Protein AF-F5XIN9-F1 (afdb_monomer_lite)

Organism: Microlunatus phosphovorus (strain ATCC 700054 / DSM 10555 / JCM 9379 / NBRC 101784 / NCIMB 13414 / VKM Ac-1990 / NM-1) (NCBI:txid1032480)

pLDDT: mean 81.38, std 15.96, range [32.03, 95.88]

Foldseek 3Di:
DDDDDDDDPPDDPPPDPDDDDPPVDLQFDKDKFFFPPFDVVVLVVDDFFFKWWWDFDDVVTFTWIAGQAQLHTGGGTPPVGVSNVVSVVVVWTKMWGFHDSVRTMTIIHTDDDDAPDPFDKFFFAPAPPPDDADQFDKFWWDADPVLFIFTAHPVRDTRGGTSHRRPNVSVCVVVVQWTMWGAHDRVRRMTTIGD

Structure (mmCIF, N/CA/C/O backbone):
data_AF-F5XIN9-F1
#
_entry.id   AF-F5XIN9-F1
#
loop_
_atom_site.group_PDB
_atom_site.id
_atom_site.type_symbol
_atom_site.label_atom_id
_atom_site.label_alt_id
_atom_site.label_comp_id
_atom_site.label_asym_id
_atom_site.label_entity_id
_atom_site.label_seq_id
_atom_site.pdbx_PDB_ins_code
_atom_site.Cartn_x
_atom_site.Cartn_y
_atom_site.Cartn_z
_atom_site.occupancy
_atom_site.B_iso_or_equiv
_atom_site.auth_seq_id
_atom_site.auth_comp_id
_atom_site.auth_asym_id
_atom_site.auth_atom_id
_atom_site.pdbx_PDB_model_num
ATOM 1 N N . MET A 1 1 ? -8.119 -7.961 77.768 1.00 37.97 1 MET A N 1
ATOM 2 C CA . MET A 1 1 ? -6.720 -8.135 77.322 1.00 37.97 1 MET A CA 1
ATOM 3 C C . MET A 1 1 ? -6.619 -9.472 76.597 1.00 37.97 1 MET A C 1
ATOM 5 O O . MET A 1 1 ? -7.053 -10.438 77.201 1.00 37.97 1 MET A O 1
ATOM 9 N N . GLY A 1 2 ? -6.086 -9.477 75.361 1.00 41.84 2 GLY A N 1
ATOM 10 C CA . GLY A 1 2 ? -5.571 -10.628 74.573 1.00 41.84 2 GLY A CA 1
ATOM 11 C C . GLY A 1 2 ? -6.581 -11.710 74.143 1.00 41.84 2 GLY A C 1
ATOM 12 O O . GLY A 1 2 ? -7.349 -12.174 74.964 1.00 41.84 2 GLY A O 1
ATOM 13 N N . GLY A 1 3 ? -6.657 -12.203 72.904 1.00 36.34 3 GLY A N 1
ATOM 14 C CA . GLY A 1 3 ? -5.812 -12.053 71.718 1.00 36.34 3 GLY A CA 1
ATOM 15 C C . GLY A 1 3 ? -5.686 -13.399 70.978 1.00 36.34 3 GLY A C 1
ATOM 16 O O . GLY A 1 3 ? -5.371 -14.400 71.608 1.00 36.34 3 GLY A O 1
ATOM 17 N N . SER A 1 4 ? -5.877 -13.360 69.652 1.00 44.28 4 SER A N 1
ATOM 18 C CA . SER A 1 4 ? -5.443 -14.330 68.622 1.00 44.28 4 SER A CA 1
ATOM 19 C C . SER A 1 4 ? -6.260 -15.615 68.392 1.00 44.28 4 SER A C 1
ATOM 21 O O . SER A 1 4 ? -5.981 -16.666 68.958 1.00 44.28 4 SER A O 1
ATOM 23 N N . GLY A 1 5 ? -7.183 -15.548 67.424 1.00 39.59 5 GLY A N 1
ATOM 24 C CA . GLY A 1 5 ? -7.639 -16.686 66.615 1.00 39.59 5 GLY A CA 1
ATOM 25 C C . GLY A 1 5 ? -7.307 -16.405 65.147 1.00 39.59 5 GLY A C 1
ATOM 26 O O . GLY A 1 5 ? -7.775 -15.409 64.597 1.00 39.59 5 GLY A O 1
ATOM 27 N N . GLY A 1 6 ? -6.415 -17.213 64.569 1.00 38.72 6 GLY A N 1
ATOM 28 C CA . GLY A 1 6 ? -5.883 -17.068 63.213 1.00 38.72 6 GLY A CA 1
ATOM 29 C C . GLY A 1 6 ? -6.913 -17.378 62.127 1.00 38.72 6 GLY A C 1
ATOM 30 O O . GLY A 1 6 ? -7.830 -18.165 62.337 1.00 38.72 6 GLY A O 1
ATOM 31 N N . GLY A 1 7 ? -6.762 -16.706 60.987 1.00 36.62 7 GLY A N 1
ATOM 32 C CA . GLY A 1 7 ? -7.709 -16.736 59.880 1.00 36.62 7 GLY A CA 1
ATOM 33 C C . GLY A 1 7 ? -7.556 -17.923 58.932 1.00 36.62 7 GLY A C 1
ATOM 34 O O . GLY A 1 7 ? -6.454 -18.392 58.660 1.00 36.62 7 GLY A O 1
ATOM 35 N N . GLU A 1 8 ? -8.687 -18.303 58.348 1.00 43.00 8 GLU A N 1
ATOM 36 C CA . GLU A 1 8 ? -8.789 -19.068 57.111 1.00 43.00 8 GLU A CA 1
ATOM 37 C C . GLU A 1 8 ? -9.571 -18.207 56.106 1.00 43.00 8 GLU A C 1
ATOM 39 O O . GLU A 1 8 ? -10.768 -17.983 56.296 1.00 43.00 8 GLU A O 1
ATOM 44 N N . PRO A 1 9 ? -8.948 -17.667 55.045 1.00 45.28 9 PRO A N 1
ATOM 45 C CA . PRO A 1 9 ? -9.705 -17.142 53.923 1.00 45.28 9 PRO A CA 1
ATOM 46 C C . PRO A 1 9 ? -10.170 -18.328 53.073 1.00 45.28 9 PRO A C 1
ATOM 48 O O . PRO A 1 9 ? -9.431 -18.838 52.231 1.00 45.28 9 PRO A O 1
ATOM 51 N N . THR A 1 10 ? -11.404 -18.785 53.285 1.00 44.84 10 THR A N 1
ATOM 52 C CA . THR A 1 10 ? -12.070 -19.699 52.353 1.00 44.84 10 THR A CA 1
ATOM 53 C C . THR A 1 10 ? -12.349 -18.963 51.045 1.00 44.84 10 THR A C 1
ATOM 55 O O . THR A 1 10 ? -13.266 -18.150 50.952 1.00 44.84 10 THR A O 1
ATOM 58 N N . SER A 1 11 ? -11.495 -19.258 50.068 1.00 40.44 11 SER A N 1
ATOM 59 C CA . SER A 1 11 ? -11.735 -19.291 48.626 1.00 40.44 11 SER A CA 1
ATOM 60 C C . SER A 1 11 ? -12.617 -18.183 48.055 1.00 40.44 11 SER A C 1
ATOM 62 O O . SER A 1 11 ? -13.826 -18.314 47.872 1.00 40.44 11 SER A O 1
ATOM 64 N N . SER A 1 12 ? -11.929 -17.120 47.653 1.00 42.66 12 SER A N 1
ATOM 65 C CA . SER A 1 12 ? -12.278 -16.287 46.511 1.00 42.66 12 SER A CA 1
ATOM 66 C C . SER A 1 12 ? -12.834 -17.122 45.349 1.00 42.66 12 SER A C 1
ATOM 68 O O . SER A 1 12 ? -12.136 -17.941 44.751 1.00 42.66 12 SER A O 1
ATOM 70 N N . GLY A 1 13 ? -14.087 -16.852 44.980 1.00 38.69 13 GLY A N 1
ATOM 71 C CA . GLY A 1 13 ? -14.625 -17.142 43.653 1.00 38.69 13 GLY A CA 1
ATOM 72 C C . GLY A 1 13 ? -13.911 -16.273 42.619 1.00 38.69 13 GLY A C 1
ATOM 73 O O . GLY A 1 13 ? -14.434 -15.256 42.175 1.00 38.69 13 GLY A O 1
ATOM 74 N N . GLY A 1 14 ? -12.669 -16.641 42.307 1.00 36.56 14 GLY A N 1
ATOM 75 C CA . GLY A 1 14 ? -11.889 -16.101 41.207 1.00 36.56 14 GLY A CA 1
ATOM 76 C C . GLY A 1 14 ? -12.382 -16.718 39.908 1.00 36.56 14 GLY A C 1
ATOM 77 O O . GLY A 1 14 ? -11.986 -17.822 39.541 1.00 36.56 14 GLY A O 1
ATOM 78 N N . SER A 1 15 ? -13.264 -16.007 39.220 1.00 42.69 15 SER A N 1
ATOM 79 C CA . SER A 1 15 ? -13.638 -16.328 37.850 1.00 42.69 15 SER A CA 1
ATOM 80 C C . SER A 1 15 ? -12.419 -16.143 36.941 1.00 42.69 15 SER A C 1
ATOM 82 O O . SER A 1 15 ? -11.990 -15.023 36.694 1.00 42.69 15 SER A O 1
ATOM 84 N N . GLN A 1 16 ? -11.874 -17.271 36.480 1.00 41.97 16 GLN A N 1
ATOM 85 C CA . GLN A 1 16 ? -11.042 -17.438 35.282 1.00 41.97 16 GLN A CA 1
ATOM 86 C C . GLN A 1 16 ? -9.864 -16.466 35.119 1.00 41.97 16 GLN A C 1
ATOM 88 O O . GLN A 1 16 ? -9.871 -15.558 34.293 1.00 41.97 16 GLN A O 1
ATOM 93 N N . PHE A 1 17 ? -8.765 -16.775 35.809 1.00 38.16 17 PHE A N 1
ATOM 94 C CA . PHE A 1 17 ? -7.441 -16.531 35.240 1.00 38.16 17 PHE A CA 1
ATOM 95 C C . PHE A 1 17 ? -7.210 -17.557 34.120 1.00 38.16 17 PHE A C 1
ATOM 97 O O . PHE A 1 17 ? -6.791 -18.687 34.370 1.00 38.16 17 PHE A O 1
ATOM 104 N N . GLY A 1 18 ? -7.557 -17.164 32.892 1.00 37.16 18 GLY A N 1
ATOM 105 C CA . GLY A 1 18 ? -7.155 -17.852 31.667 1.00 37.16 18 GLY A CA 1
ATOM 106 C C . GLY A 1 18 ? -5.631 -17.864 31.543 1.00 37.16 18 GLY A C 1
ATOM 107 O O . GLY A 1 18 ? -4.958 -16.889 31.880 1.00 37.16 18 GLY A O 1
ATOM 108 N N . GLY A 1 19 ? -5.093 -19.012 31.137 1.00 32.03 19 GLY A N 1
ATOM 109 C CA . GLY A 1 19 ? -3.665 -19.305 31.130 1.00 32.03 19 GLY A CA 1
ATOM 110 C C . GLY A 1 19 ? -2.815 -18.422 30.201 1.00 32.03 19 GLY A C 1
ATOM 111 O O . GLY A 1 19 ? -3.317 -17.574 29.463 1.00 32.03 19 GLY A O 1
ATOM 112 N N . PRO A 1 20 ? -1.491 -18.634 30.200 1.00 44.50 20 PRO A N 1
ATOM 113 C CA . PRO A 1 20 ? -0.579 -17.941 29.302 1.00 44.50 20 PRO A CA 1
ATOM 114 C C . PRO A 1 20 ? -0.783 -18.470 27.874 1.00 44.50 20 PRO A C 1
ATOM 116 O O . PRO A 1 20 ? -0.159 -19.455 27.491 1.00 44.50 20 PRO A O 1
ATOM 119 N N . GLY A 1 21 ? -1.685 -17.878 27.084 1.00 37.44 21 GLY A N 1
ATOM 120 C CA . GLY A 1 21 ? -1.908 -18.405 25.732 1.00 37.44 21 GLY A CA 1
ATOM 121 C C . GLY A 1 21 ? -3.057 -17.872 24.884 1.00 37.44 21 GLY A C 1
ATOM 122 O O . GLY A 1 21 ? -3.093 -18.221 23.709 1.00 37.44 21 GLY A O 1
ATOM 123 N N . GLU A 1 22 ? -3.959 -17.019 25.374 1.00 41.31 22 GLU A N 1
ATOM 124 C CA . GLU A 1 22 ? -4.924 -16.383 24.466 1.00 41.31 22 GLU A CA 1
ATOM 125 C C . GLU A 1 22 ? -4.272 -15.197 23.749 1.00 41.31 22 GLU A C 1
ATOM 127 O O . GLU A 1 22 ? -4.310 -14.039 24.171 1.00 41.31 22 GLU A O 1
ATOM 132 N N . VAL A 1 23 ? -3.651 -15.506 22.610 1.00 47.53 23 VAL A N 1
ATOM 133 C CA . VAL A 1 23 ? -3.621 -14.593 21.469 1.00 47.53 23 VAL A CA 1
ATOM 134 C C . VAL A 1 23 ? -5.085 -14.283 21.149 1.00 47.53 23 VAL A C 1
ATOM 136 O O . VAL A 1 23 ? -5.705 -15.004 20.376 1.00 47.53 23 VAL A O 1
ATOM 139 N N . LEU A 1 24 ? -5.671 -13.260 21.782 1.00 54.91 24 LEU A N 1
ATOM 140 C CA . LEU A 1 24 ? -6.907 -12.645 21.295 1.00 54.91 24 LEU A CA 1
ATOM 141 C C . LEU A 1 24 ? -6.709 -12.416 19.792 1.00 54.91 24 LEU A C 1
ATOM 143 O O . LEU A 1 24 ? -5.780 -11.714 19.390 1.00 54.91 24 LEU A O 1
ATOM 147 N N . GLY A 1 25 ? -7.477 -13.169 19.003 1.00 73.06 25 GLY A N 1
ATOM 148 C CA . GLY A 1 25 ? -7.046 -13.696 17.714 1.00 73.06 25 GLY A CA 1
ATOM 149 C C . GLY A 1 25 ? -6.587 -12.620 16.748 1.00 73.06 25 GLY A C 1
ATOM 150 O O . GLY A 1 25 ? -7.413 -11.904 16.200 1.00 73.06 25 GLY A O 1
ATOM 151 N N . CYS A 1 26 ? -5.283 -12.545 16.464 1.00 85.38 26 CYS A N 1
ATOM 152 C CA . CYS A 1 26 ? -4.774 -11.680 15.395 1.00 85.38 26 CYS A CA 1
ATOM 153 C C . CYS A 1 26 ? -5.474 -11.974 14.051 1.00 85.38 26 CYS A C 1
ATOM 155 O O . CYS A 1 26 ? -5.674 -11.076 13.244 1.00 85.38 26 CYS A O 1
ATOM 157 N N . GLY A 1 27 ? -5.908 -13.222 13.833 1.00 84.38 27 GLY A N 1
ATOM 158 C CA . GLY A 1 27 ? -6.702 -13.621 12.665 1.00 84.38 27 GLY A CA 1
ATOM 159 C C . GLY A 1 27 ? -8.196 -13.274 12.728 1.00 84.38 27 GLY A C 1
ATOM 160 O O . GLY A 1 27 ? -8.902 -13.532 11.764 1.00 84.38 27 GLY A O 1
ATOM 161 N N . SER A 1 28 ? -8.686 -12.712 13.832 1.00 86.62 28 SER A N 1
ATOM 162 C CA . SER A 1 28 ? -10.088 -12.313 14.035 1.00 86.62 28 SER A CA 1
ATOM 163 C C . SER A 1 28 ? -10.218 -10.913 14.650 1.00 86.62 28 SER A C 1
ATOM 165 O O . SER A 1 28 ? -11.261 -10.570 15.206 1.00 86.62 28 SER A O 1
ATOM 167 N N . LEU A 1 29 ? -9.138 -10.124 14.650 1.00 89.31 29 LEU A N 1
ATOM 168 C CA . LEU A 1 29 ? -9.117 -8.799 15.257 1.00 89.31 29 LEU A CA 1
ATOM 169 C C . LEU A 1 29 ? -9.745 -7.791 14.298 1.00 89.31 29 LEU A C 1
ATOM 171 O O . LEU A 1 29 ? -9.118 -7.380 13.326 1.00 89.31 29 LEU A O 1
ATOM 175 N N . GLU A 1 30 ? -10.951 -7.347 14.635 1.00 92.62 30 GLU A N 1
ATOM 176 C CA . GLU A 1 30 ? -11.697 -6.350 13.871 1.00 92.62 30 GLU A CA 1
ATOM 177 C C . GLU A 1 30 ? -12.166 -5.210 14.778 1.00 92.62 30 GLU A C 1
ATOM 179 O O . GLU A 1 30 ? -12.560 -5.435 15.927 1.00 92.62 30 GLU A O 1
ATOM 184 N N . PHE A 1 31 ? -12.085 -3.969 14.295 1.00 94.12 31 PHE A N 1
ATOM 185 C CA . PHE A 1 31 ? -12.551 -2.789 15.026 1.00 94.12 31 PHE A CA 1
ATOM 186 C C . PHE A 1 31 ? -12.664 -1.562 14.119 1.00 94.12 31 PHE A C 1
ATOM 188 O O . PHE A 1 31 ? -12.035 -1.477 13.069 1.00 94.12 31 PHE A O 1
ATOM 195 N N . GLN A 1 32 ? -13.438 -0.570 14.555 1.00 94.56 32 GLN A N 1
ATOM 196 C CA . GLN A 1 32 ? -13.451 0.745 13.921 1.00 94.56 32 GLN A CA 1
ATOM 197 C C . GLN A 1 32 ? -12.385 1.638 14.543 1.00 94.56 32 GLN A C 1
ATOM 199 O O . GLN A 1 32 ? -12.247 1.657 15.765 1.00 94.56 32 GLN A O 1
ATOM 204 N N . ALA A 1 33 ? -11.679 2.391 13.706 1.00 94.00 33 ALA A N 1
ATOM 205 C CA . ALA A 1 33 ? -10.650 3.323 14.128 1.00 94.00 33 ALA A CA 1
ATOM 206 C C . ALA A 1 33 ? -10.851 4.711 13.517 1.00 94.00 33 ALA A C 1
ATOM 208 O O . ALA A 1 33 ? -11.275 4.840 12.365 1.00 94.00 33 ALA A O 1
ATOM 209 N N . ALA A 1 34 ? -10.527 5.761 14.269 1.00 93.94 34 ALA A N 1
ATOM 210 C CA . ALA A 1 34 ? -10.391 7.098 13.694 1.00 93.94 34 ALA A CA 1
ATOM 211 C C . ALA A 1 34 ? -9.037 7.242 12.983 1.00 93.94 34 ALA A C 1
ATOM 213 O O . ALA A 1 34 ? -7.996 6.866 13.528 1.00 93.94 34 ALA A O 1
ATOM 214 N N . LEU A 1 35 ? -9.045 7.813 11.776 1.00 93.75 35 LEU A N 1
ATOM 215 C CA . LEU A 1 35 ? -7.806 8.175 11.097 1.00 93.75 35 LEU A CA 1
ATOM 216 C C . LEU A 1 35 ? -7.205 9.417 11.764 1.00 93.75 35 LEU A C 1
ATOM 218 O O . LEU A 1 35 ? -7.860 10.451 11.905 1.00 93.75 35 LEU A O 1
ATOM 222 N N . MET A 1 36 ? -5.935 9.317 12.130 1.00 92.31 36 MET A N 1
ATOM 223 C CA . MET A 1 36 ? -5.150 10.389 12.725 1.00 92.31 36 MET A CA 1
ATOM 224 C C . MET A 1 36 ? -4.224 11.007 11.680 1.00 92.31 36 MET A C 1
ATOM 226 O O . MET A 1 36 ? -3.678 10.307 10.827 1.00 92.31 36 MET A O 1
ATOM 230 N N . SER A 1 37 ? -4.033 12.326 11.776 1.00 90.25 37 SER A N 1
ATOM 231 C CA . SER A 1 37 ? -3.161 13.107 10.886 1.00 90.25 37 SER A CA 1
ATOM 232 C C . SER A 1 37 ? -3.384 12.805 9.392 1.00 90.25 37 SER A C 1
ATOM 234 O O . SER A 1 37 ? -2.443 12.393 8.710 1.00 90.25 37 SER A O 1
ATOM 236 N N . PRO A 1 38 ? -4.620 12.969 8.876 1.00 90.50 38 PRO A N 1
ATOM 237 C CA . PRO A 1 38 ? -4.914 12.717 7.471 1.00 90.50 38 PRO A CA 1
ATOM 238 C C . PRO A 1 38 ? -4.073 13.622 6.569 1.00 90.50 38 PRO A C 1
ATOM 240 O O . PRO A 1 38 ? -4.007 14.834 6.790 1.00 90.50 38 PRO A O 1
ATOM 243 N N . ILE A 1 39 ? -3.470 13.051 5.528 1.00 92.06 39 ILE A N 1
ATOM 244 C CA . ILE A 1 39 ? -2.767 13.824 4.502 1.00 92.06 39 ILE A CA 1
ATOM 245 C C . ILE A 1 39 ? -3.825 14.482 3.602 1.00 92.06 39 ILE A C 1
ATOM 247 O O . ILE A 1 39 ? -4.529 13.760 2.896 1.00 92.06 39 ILE A O 1
ATOM 251 N N . PRO A 1 40 ? -3.969 15.825 3.587 1.00 87.62 40 PRO A N 1
ATOM 252 C CA . PRO A 1 40 ? -5.133 16.484 2.984 1.00 87.62 40 PRO A CA 1
ATOM 253 C C . PRO A 1 40 ? -5.342 16.182 1.498 1.00 87.62 40 PRO A C 1
ATOM 255 O O . PRO A 1 40 ? -6.479 16.073 1.048 1.00 87.62 40 PRO A O 1
ATOM 258 N N . THR A 1 41 ? -4.254 16.030 0.740 1.00 87.94 41 THR A N 1
ATOM 259 C CA . THR A 1 41 ? -4.290 15.739 -0.700 1.00 87.94 41 THR A CA 1
ATOM 260 C C . THR A 1 41 ? -4.796 14.335 -1.017 1.00 87.94 41 THR A C 1
ATOM 262 O O . THR A 1 41 ? -5.395 14.144 -2.065 1.00 87.94 41 THR A O 1
ATOM 265 N N . VAL A 1 42 ? -4.577 13.368 -0.122 1.00 88.38 42 VAL A N 1
ATOM 266 C CA . VAL A 1 42 ? -5.048 11.980 -0.270 1.00 88.38 42 VAL A CA 1
ATOM 267 C C . VAL A 1 42 ? -6.426 11.825 0.378 1.00 88.38 42 VAL A C 1
ATOM 269 O O . VAL A 1 42 ? -7.323 11.187 -0.159 1.00 88.38 42 VAL A O 1
ATOM 272 N N . ALA A 1 43 ? -6.646 12.485 1.514 1.00 88.75 43 ALA A N 1
ATOM 273 C CA . ALA A 1 43 ? -7.925 12.501 2.215 1.00 88.75 43 ALA A CA 1
ATOM 274 C C . ALA A 1 43 ? -9.074 13.087 1.371 1.00 88.75 43 ALA A C 1
ATOM 276 O O . ALA A 1 43 ? -10.226 12.710 1.566 1.00 88.75 43 ALA A O 1
ATOM 277 N N . SER A 1 44 ? -8.778 13.995 0.436 1.00 88.56 44 SER A N 1
ATOM 278 C CA . SER A 1 44 ? -9.774 14.571 -0.474 1.00 88.56 44 SER A CA 1
ATOM 279 C C . SER A 1 44 ? -10.160 13.652 -1.637 1.00 88.56 44 SER A C 1
ATOM 281 O O . SER A 1 44 ? -11.186 13.890 -2.273 1.00 88.56 44 SER A O 1
ATOM 283 N N . THR A 1 45 ? -9.365 12.617 -1.922 1.00 87.56 45 THR A N 1
ATOM 284 C CA . THR A 1 45 ? -9.588 11.693 -3.045 1.00 87.56 45 THR A CA 1
ATOM 285 C C . THR A 1 45 ? -10.197 10.362 -2.607 1.00 87.56 45 THR A C 1
ATOM 287 O O . THR A 1 45 ? -10.752 9.646 -3.441 1.00 87.56 45 THR A O 1
ATOM 290 N N . VAL A 1 46 ? -10.137 10.030 -1.313 1.00 89.62 46 VAL A N 1
ATOM 291 C CA . VAL A 1 46 ? -10.727 8.798 -0.771 1.00 89.62 46 VAL A CA 1
ATOM 292 C C . VAL A 1 46 ? -12.248 8.889 -0.645 1.00 89.62 46 VAL A C 1
ATOM 294 O O . VAL A 1 46 ? -12.814 9.886 -0.197 1.00 89.62 46 VAL A O 1
ATOM 297 N N . ALA A 1 47 ? -12.916 7.794 -1.000 1.00 92.88 47 ALA A N 1
ATOM 298 C CA . ALA A 1 47 ? -14.358 7.627 -0.872 1.00 92.88 47 ALA A CA 1
ATOM 299 C C . ALA A 1 47 ? -14.702 6.549 0.167 1.00 92.88 47 ALA A C 1
ATOM 301 O O . ALA A 1 47 ? -13.860 5.729 0.540 1.00 92.88 47 ALA A O 1
ATOM 302 N N . ILE A 1 48 ? -15.958 6.522 0.612 1.00 94.50 48 ILE A N 1
ATOM 303 C CA . ILE A 1 48 ? -16.477 5.408 1.417 1.00 94.50 48 ILE A CA 1
ATOM 304 C C . ILE A 1 48 ? -16.343 4.104 0.608 1.00 94.50 48 ILE A C 1
ATOM 306 O O . ILE A 1 48 ? -16.595 4.099 -0.597 1.00 94.50 48 ILE A O 1
ATOM 310 N N . GLY A 1 49 ? -15.920 3.023 1.263 1.00 92.12 49 GLY A N 1
ATOM 311 C CA . GLY A 1 49 ? -15.605 1.729 0.652 1.00 92.12 49 GLY A CA 1
ATOM 312 C C . GLY A 1 49 ? -14.187 1.630 0.079 1.00 92.12 49 GLY A C 1
ATOM 313 O O . GLY A 1 49 ? -13.855 0.629 -0.546 1.00 92.12 49 GLY A O 1
ATOM 314 N N . THR A 1 50 ? -13.338 2.652 0.249 1.00 91.75 50 THR A N 1
ATOM 315 C CA . THR A 1 50 ? -11.939 2.576 -0.208 1.00 91.75 50 THR A CA 1
ATOM 316 C C . THR A 1 50 ? -11.146 1.612 0.669 1.00 91.75 50 THR A C 1
ATOM 318 O O . THR A 1 50 ? -11.013 1.841 1.874 1.00 91.75 50 THR A O 1
ATOM 321 N N . ASP A 1 51 ? -10.561 0.587 0.050 1.00 92.62 51 ASP A N 1
ATOM 322 C CA . ASP A 1 51 ? -9.631 -0.326 0.711 1.00 92.62 51 ASP A CA 1
ATOM 323 C C . ASP A 1 51 ? -8.257 0.319 0.928 1.00 92.62 51 ASP A C 1
ATOM 325 O O . ASP A 1 51 ? -7.640 0.908 0.031 1.00 92.62 51 ASP A O 1
ATOM 329 N N . CYS A 1 52 ? -7.753 0.149 2.138 1.00 92.75 52 CYS A N 1
ATOM 330 C CA . CYS A 1 52 ? -6.468 0.613 2.621 1.00 92.75 52 CYS A CA 1
ATOM 331 C C . CYS A 1 52 ? -5.692 -0.557 3.245 1.00 92.75 52 CYS A C 1
ATOM 333 O O . CYS A 1 52 ? -6.263 -1.544 3.705 1.00 92.75 52 CYS A O 1
ATOM 335 N N . GLU A 1 53 ? -4.373 -0.441 3.291 1.00 91.3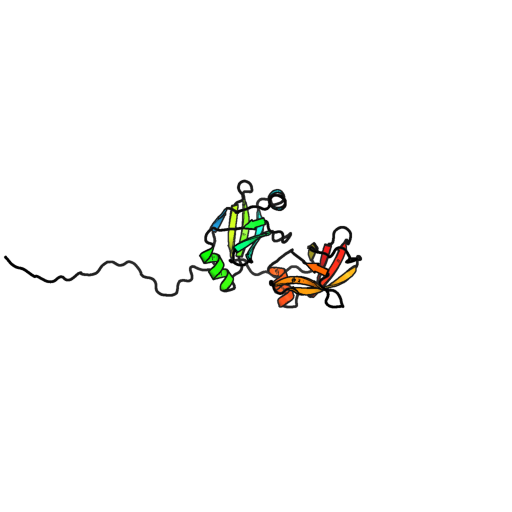8 53 GLU A N 1
ATOM 336 C CA . GLU A 1 53 ? -3.465 -1.388 3.932 1.00 91.38 53 GLU A CA 1
ATOM 337 C C . GLU A 1 53 ? -2.772 -0.712 5.117 1.00 91.38 53 GLU A C 1
ATOM 339 O O . GLU A 1 53 ? -2.464 0.481 5.072 1.00 91.38 53 GLU A O 1
ATOM 344 N N . ILE A 1 54 ? -2.553 -1.463 6.198 1.00 91.81 54 ILE A N 1
ATOM 345 C CA . ILE A 1 54 ? -1.890 -0.955 7.402 1.00 91.81 54 ILE A CA 1
ATOM 346 C C . ILE A 1 54 ? -0.488 -1.547 7.479 1.00 91.81 54 ILE A C 1
ATOM 348 O O . ILE A 1 54 ? -0.319 -2.767 7.497 1.00 91.81 54 ILE A O 1
ATOM 352 N N . LEU A 1 55 ? 0.509 -0.673 7.581 1.00 89.69 55 LEU A N 1
ATOM 353 C CA . LEU A 1 55 ? 1.916 -1.036 7.706 1.00 89.69 55 LEU A CA 1
ATOM 354 C C . LEU A 1 55 ? 2.515 -0.456 8.984 1.00 89.69 55 LEU A C 1
ATOM 356 O O . LEU A 1 55 ? 2.098 0.598 9.465 1.00 89.69 55 LEU A O 1
ATOM 360 N N . LEU A 1 56 ? 3.511 -1.153 9.527 1.00 90.06 56 LEU A N 1
ATOM 361 C CA . LEU A 1 56 ? 4.312 -0.660 10.639 1.00 90.06 56 LEU A CA 1
ATOM 362 C C . LEU A 1 56 ? 5.593 -0.025 10.094 1.00 90.06 56 LEU A C 1
ATOM 364 O O . LEU A 1 56 ? 6.418 -0.723 9.512 1.00 90.06 56 LEU A O 1
ATOM 368 N N . GLU A 1 57 ? 5.772 1.278 10.292 1.00 86.94 57 GLU A N 1
ATOM 369 C CA . GLU A 1 57 ? 6.919 2.020 9.756 1.00 86.94 57 GLU A CA 1
ATOM 370 C C . GLU A 1 57 ? 7.518 3.003 10.769 1.00 86.94 57 GLU A C 1
ATOM 372 O O . GLU A 1 57 ? 6.874 3.399 11.738 1.00 86.94 57 GLU A O 1
ATOM 377 N N . GLY A 1 58 ? 8.758 3.430 10.518 1.00 80.88 58 GLY A N 1
ATOM 378 C CA . GLY A 1 58 ? 9.435 4.471 11.292 1.00 80.88 58 GLY A CA 1
ATOM 379 C C . GLY A 1 58 ? 10.196 3.978 12.526 1.00 80.88 58 GLY A C 1
ATOM 380 O O . GLY A 1 58 ? 10.221 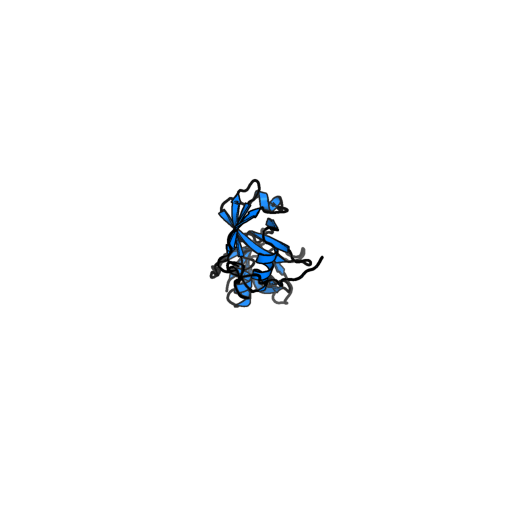2.798 12.875 1.00 80.88 58 GLY A O 1
ATOM 381 N N . THR A 1 59 ? 10.889 4.909 13.181 1.00 79.56 59 THR A N 1
ATOM 382 C CA . THR A 1 59 ? 11.589 4.692 14.455 1.00 79.56 59 THR A CA 1
ATOM 383 C C . THR A 1 59 ? 11.418 5.956 15.308 1.00 79.56 59 THR A C 1
ATOM 385 O O . THR A 1 59 ? 12.085 6.952 15.034 1.00 79.56 59 THR A O 1
ATOM 388 N N . PRO A 1 60 ? 10.512 5.968 16.307 1.00 82.81 60 PRO A N 1
ATOM 389 C CA . PRO A 1 60 ? 9.737 4.837 16.831 1.00 82.81 60 PRO A CA 1
ATOM 390 C C . PRO A 1 60 ? 8.682 4.298 15.841 1.00 82.81 60 PRO A C 1
ATOM 392 O O . PRO A 1 60 ? 8.220 5.053 14.988 1.00 82.81 60 PRO A O 1
ATOM 395 N N . PRO A 1 61 ? 8.308 3.009 15.946 1.00 85.25 61 PRO A N 1
ATOM 396 C CA . PRO A 1 61 ? 7.365 2.366 15.032 1.00 85.25 61 PRO A CA 1
ATOM 397 C C . PRO A 1 61 ? 5.946 2.943 15.162 1.00 85.25 61 PRO A C 1
ATOM 399 O O . PRO A 1 61 ? 5.434 3.121 16.269 1.00 85.25 61 PRO A O 1
ATOM 402 N N . GLN A 1 62 ? 5.310 3.205 14.023 1.00 89.19 62 GLN A N 1
ATOM 403 C CA . GLN A 1 62 ? 3.981 3.801 13.887 1.00 89.19 62 GLN A CA 1
ATOM 404 C C . GLN A 1 62 ? 3.128 3.000 12.902 1.00 89.19 62 GLN A C 1
ATOM 406 O O . GLN A 1 62 ? 3.638 2.461 11.921 1.00 89.19 62 GLN A O 1
ATOM 411 N N . LEU A 1 63 ? 1.819 2.939 13.155 1.00 91.00 63 LEU A N 1
ATOM 412 C CA . LEU A 1 63 ? 0.864 2.316 12.241 1.00 91.00 63 LEU A CA 1
ATOM 413 C C . LEU A 1 63 ? 0.421 3.330 11.197 1.00 91.00 63 LEU A C 1
ATOM 415 O O . LEU A 1 63 ? -0.334 4.261 11.493 1.00 91.00 63 LEU A O 1
ATOM 419 N N . VAL A 1 64 ? 0.898 3.127 9.980 1.00 93.19 64 VAL A N 1
ATOM 420 C CA . VAL A 1 64 ? 0.646 3.988 8.833 1.00 93.19 64 VAL A CA 1
ATOM 421 C C . VAL A 1 64 ? -0.399 3.330 7.941 1.00 93.19 64 VAL A C 1
ATOM 423 O O . VAL A 1 64 ? -0.328 2.133 7.660 1.00 93.19 64 VAL A O 1
ATOM 426 N N . VAL A 1 65 ? -1.382 4.117 7.511 1.00 92.69 65 VAL A N 1
ATOM 427 C CA . VAL A 1 65 ? -2.447 3.675 6.608 1.00 92.69 65 VAL A CA 1
ATOM 428 C C . VAL A 1 65 ? -2.106 4.116 5.198 1.00 92.69 65 VAL A C 1
ATOM 430 O O . VAL A 1 65 ? -1.904 5.306 4.954 1.00 92.69 65 VAL A O 1
ATOM 433 N N . TYR A 1 66 ? -2.100 3.166 4.277 1.00 92.44 66 TYR A N 1
ATOM 434 C CA . TYR A 1 66 ? -1.851 3.367 2.859 1.00 92.44 66 TYR A CA 1
ATOM 435 C C . TYR A 1 66 ? -3.106 3.044 2.057 1.00 92.44 66 TYR A C 1
ATOM 437 O O . TYR A 1 66 ? -3.745 2.028 2.299 1.00 92.44 66 TYR A O 1
ATOM 445 N N . VAL A 1 67 ? -3.474 3.869 1.083 1.00 90.75 67 VAL A N 1
ATOM 446 C CA . VAL A 1 67 ? -4.554 3.536 0.146 1.00 90.75 67 VAL A CA 1
ATOM 447 C C . VAL A 1 67 ? -4.081 2.378 -0.725 1.00 90.75 67 VAL A C 1
ATOM 449 O O . VAL A 1 67 ? -3.037 2.489 -1.356 1.00 90.75 67 VAL A O 1
ATOM 452 N N . ARG A 1 68 ? -4.831 1.275 -0.810 1.00 88.06 68 ARG A N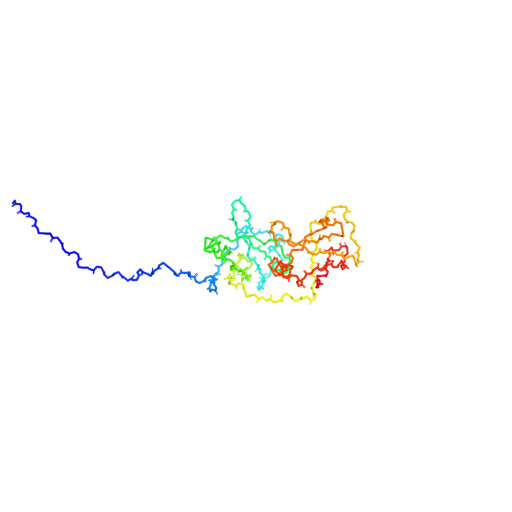 1
ATOM 453 C CA . ARG A 1 68 ? -4.370 0.066 -1.514 1.00 88.06 68 ARG A CA 1
ATOM 454 C C . ARG A 1 68 ? -4.064 0.335 -2.990 1.00 88.06 68 ARG A C 1
ATOM 456 O O . ARG A 1 68 ? -2.992 -0.004 -3.487 1.00 88.06 68 ARG A O 1
ATOM 463 N N . ARG A 1 69 ? -5.002 0.995 -3.678 1.00 82.31 69 ARG A N 1
ATOM 464 C CA . ARG A 1 69 ? -4.932 1.241 -5.126 1.00 82.31 69 ARG A CA 1
ATOM 465 C C . ARG A 1 69 ? -3.800 2.192 -5.521 1.00 82.31 69 ARG A C 1
ATOM 467 O O . ARG A 1 69 ? -3.129 1.932 -6.513 1.00 82.31 69 ARG A O 1
ATOM 474 N N . SER A 1 70 ? -3.618 3.303 -4.805 1.00 81.44 70 SER A N 1
ATOM 475 C CA . SER A 1 70 ? -2.579 4.290 -5.143 1.00 81.44 70 SER A CA 1
ATOM 476 C C . SER A 1 70 ? -1.260 4.044 -4.413 1.00 81.44 70 SER A C 1
ATOM 478 O O . SER A 1 70 ? -0.213 4.508 -4.858 1.00 81.44 70 SER A O 1
ATOM 480 N N . GLY A 1 71 ? -1.298 3.318 -3.295 1.00 83.25 71 GLY A N 1
ATOM 481 C CA . GLY A 1 71 ? -0.171 3.161 -2.386 1.00 83.25 71 GLY A CA 1
ATOM 482 C C . GLY A 1 71 ? 0.217 4.437 -1.651 1.00 83.25 71 GLY A C 1
ATOM 483 O O . GLY A 1 71 ? 1.310 4.527 -1.094 1.00 83.25 71 GLY A O 1
ATOM 484 N N . GLU A 1 72 ? -0.626 5.465 -1.691 1.00 87.31 72 GLU A N 1
ATOM 485 C CA . GLU A 1 72 ? -0.347 6.724 -1.016 1.00 87.31 72 GLU A CA 1
ATOM 486 C C . GLU A 1 72 ? -0.663 6.623 0.467 1.00 87.31 72 GLU A C 1
ATOM 488 O O . GLU A 1 72 ? -1.649 6.007 0.874 1.00 87.31 72 GLU A O 1
ATOM 493 N N . GLN A 1 73 ? 0.167 7.265 1.282 1.00 91.50 73 GLN A N 1
ATOM 494 C CA . GLN A 1 73 ? -0.096 7.379 2.704 1.00 91.50 73 GLN A CA 1
ATOM 495 C C . GLN A 1 73 ? -1.343 8.243 2.918 1.00 91.50 73 GLN A C 1
ATOM 497 O O . GLN A 1 73 ? -1.384 9.411 2.542 1.00 91.50 73 GLN A O 1
ATOM 502 N N . LEU A 1 74 ? -2.356 7.670 3.553 1.00 92.12 74 LEU A N 1
ATOM 503 C CA . LEU A 1 74 ? -3.573 8.373 3.936 1.00 92.12 74 LEU A CA 1
ATOM 504 C C . LEU A 1 74 ? -3.405 9.067 5.295 1.00 92.12 74 LEU A C 1
ATOM 506 O O . LEU A 1 74 ? -3.911 10.168 5.500 1.00 92.12 74 LEU A O 1
ATOM 510 N N . GLY A 1 75 ? -2.682 8.435 6.220 1.00 92.56 75 GLY A N 1
ATOM 511 C CA . GLY A 1 75 ? -2.450 8.946 7.570 1.00 92.56 75 GLY A CA 1
ATOM 512 C C . GLY A 1 75 ? -1.966 7.842 8.504 1.00 92.56 75 GLY A C 1
ATOM 513 O O . GLY A 1 75 ? -1.232 6.948 8.081 1.00 92.56 75 GLY A O 1
ATOM 514 N N . ALA A 1 76 ? -2.374 7.896 9.769 1.00 92.75 76 ALA A N 1
ATOM 515 C CA . ALA A 1 76 ? -1.987 6.926 10.791 1.00 92.75 76 ALA A CA 1
ATOM 516 C C . ALA A 1 76 ? -3.175 6.491 11.661 1.00 92.75 76 ALA A C 1
ATOM 518 O O . ALA A 1 76 ? -4.201 7.167 11.721 1.00 92.75 76 ALA A O 1
ATOM 519 N N . ILE A 1 77 ? -3.024 5.376 12.376 1.00 92.69 77 ILE A N 1
ATOM 520 C CA . ILE A 1 77 ? -3.981 4.919 13.395 1.00 92.69 77 ILE A CA 1
ATOM 521 C C . ILE A 1 77 ? -3.239 4.751 14.719 1.00 92.69 77 ILE A C 1
ATOM 523 O O . ILE A 1 77 ? -2.179 4.137 14.780 1.00 92.69 77 ILE A O 1
ATOM 527 N N . THR A 1 78 ? -3.804 5.269 15.805 1.00 90.38 78 THR A N 1
ATOM 528 C CA . THR A 1 78 ? -3.268 5.076 17.168 1.00 90.38 78 THR A CA 1
ATOM 529 C C . THR A 1 78 ? -4.111 4.105 17.994 1.00 90.38 78 THR A C 1
ATOM 531 O O . THR A 1 78 ? -3.677 3.589 19.027 1.00 90.38 78 THR A O 1
ATOM 534 N N . GLU A 1 79 ? -5.325 3.827 17.533 1.00 89.75 79 GLU A N 1
ATOM 535 C CA . GLU A 1 79 ? -6.295 2.988 18.215 1.00 89.75 79 GLU A CA 1
ATOM 536 C C . GLU A 1 79 ? -5.831 1.526 18.212 1.00 89.75 79 GLU A C 1
ATOM 538 O O . GLU A 1 79 ? -5.452 0.975 17.180 1.00 89.75 79 GLU A O 1
ATOM 543 N N . ARG A 1 80 ? -5.795 0.902 19.398 1.00 88.69 80 ARG A N 1
ATOM 544 C CA . ARG A 1 80 ? -5.268 -0.464 19.611 1.00 88.69 80 ARG A CA 1
ATOM 545 C C . ARG A 1 80 ? -3.848 -0.694 19.063 1.00 88.69 80 ARG A C 1
ATOM 547 O O . ARG A 1 80 ? -3.478 -1.837 18.787 1.00 88.69 80 ARG A O 1
ATOM 554 N N . MET A 1 81 ? -3.027 0.359 18.986 1.00 88.56 81 MET A N 1
ATOM 555 C CA . MET A 1 81 ? -1.699 0.315 18.366 1.00 88.56 81 MET A CA 1
ATOM 556 C C . MET A 1 81 ? -0.812 -0.819 18.894 1.00 88.56 81 MET A C 1
ATOM 558 O O . MET A 1 81 ? -0.247 -1.569 18.107 1.00 88.56 81 MET A O 1
ATOM 562 N N . MET A 1 82 ? -0.756 -1.016 20.215 1.00 88.94 82 MET A N 1
ATOM 563 C CA . MET A 1 82 ? 0.055 -2.077 20.833 1.00 88.94 82 MET A CA 1
ATOM 564 C C . MET A 1 82 ? -0.335 -3.490 20.369 1.00 88.94 82 MET A C 1
ATOM 566 O O . MET A 1 82 ? 0.532 -4.348 20.206 1.00 88.94 82 MET A O 1
ATOM 570 N N . ILE A 1 83 ? -1.630 -3.741 20.146 1.00 89.56 83 ILE A N 1
ATOM 571 C CA . ILE A 1 83 ? -2.132 -5.049 19.699 1.00 89.56 83 ILE A CA 1
ATOM 572 C C . ILE A 1 83 ? -1.787 -5.253 18.223 1.00 89.56 83 ILE A C 1
ATOM 574 O O . ILE A 1 83 ? -1.236 -6.293 17.866 1.00 89.56 83 ILE A O 1
ATOM 578 N N . LEU A 1 84 ? -2.044 -4.247 17.381 1.00 89.69 84 LEU A N 1
ATOM 579 C CA . LEU A 1 84 ? -1.709 -4.298 15.957 1.00 89.69 84 LEU A CA 1
ATOM 580 C C . LEU A 1 84 ? -0.206 -4.464 15.732 1.00 89.69 84 LEU A C 1
ATOM 582 O O . LEU A 1 84 ? 0.192 -5.336 14.970 1.00 89.69 84 LEU A O 1
ATOM 586 N N . MET A 1 85 ? 0.632 -3.711 16.446 1.00 89.69 85 MET A N 1
ATOM 587 C CA . MET A 1 85 ? 2.089 -3.857 16.392 1.00 89.69 85 MET A CA 1
ATOM 588 C C . MET A 1 85 ? 2.536 -5.280 16.717 1.00 89.69 85 MET A C 1
ATOM 590 O O . MET A 1 85 ? 3.362 -5.846 16.004 1.00 89.69 85 MET A O 1
ATOM 594 N N . ARG A 1 86 ? 1.974 -5.877 17.775 1.00 89.19 86 ARG A N 1
ATOM 595 C CA . ARG A 1 86 ? 2.272 -7.260 18.155 1.00 89.19 86 ARG A CA 1
ATOM 596 C C . ARG A 1 86 ? 1.847 -8.246 17.067 1.00 89.19 86 ARG A C 1
ATOM 598 O O . ARG A 1 86 ? 2.611 -9.153 16.757 1.00 89.19 86 ARG A O 1
ATOM 605 N N . CYS A 1 87 ? 0.655 -8.087 16.499 1.00 89.81 87 CYS A N 1
ATOM 606 C CA . CYS A 1 87 ? 0.151 -8.993 15.469 1.00 89.81 87 CYS A CA 1
ATOM 607 C C . CYS A 1 87 ? 0.901 -8.849 14.136 1.00 89.81 87 CYS A C 1
ATOM 609 O O . CYS A 1 87 ? 1.250 -9.860 13.533 1.00 89.81 87 CYS A O 1
ATOM 611 N N . ILE A 1 88 ? 1.211 -7.621 13.712 1.00 88.19 88 ILE A N 1
ATOM 612 C CA . ILE A 1 88 ? 2.034 -7.353 12.523 1.00 88.19 88 ILE A CA 1
ATOM 613 C C . ILE A 1 88 ? 3.445 -7.906 12.724 1.00 88.19 88 ILE A C 1
ATOM 615 O O . ILE A 1 88 ? 3.958 -8.609 11.859 1.00 88.19 88 ILE A O 1
ATOM 619 N N . GLY A 1 89 ? 4.040 -7.696 13.903 1.00 85.06 89 GLY A N 1
ATOM 620 C CA . GLY A 1 89 ? 5.323 -8.301 14.268 1.00 85.06 89 GLY A CA 1
ATOM 621 C C . GLY A 1 89 ? 5.301 -9.836 14.298 1.00 85.06 89 GLY A C 1
ATOM 622 O O . GLY A 1 89 ? 6.340 -10.461 14.112 1.00 85.06 89 GLY A O 1
ATOM 623 N N . ALA A 1 90 ? 4.128 -10.450 14.486 1.00 84.88 90 ALA A N 1
ATOM 624 C CA . ALA A 1 90 ? 3.921 -11.897 14.400 1.00 84.88 90 ALA A CA 1
ATOM 625 C C . ALA A 1 90 ? 3.612 -12.397 12.972 1.00 84.88 90 ALA A C 1
ATOM 627 O O . ALA A 1 90 ? 3.353 -13.586 12.793 1.00 84.88 90 ALA A O 1
ATOM 628 N N . GLY A 1 91 ? 3.634 -11.517 11.963 1.00 83.94 91 GLY A N 1
ATOM 629 C CA . GLY A 1 91 ? 3.435 -11.861 10.552 1.00 83.94 91 GLY A CA 1
ATOM 630 C C . GLY A 1 91 ? 1.997 -11.736 10.040 1.00 83.94 91 GLY A C 1
ATOM 631 O O . GLY A 1 91 ? 1.729 -12.134 8.909 1.00 83.94 91 GLY A O 1
ATOM 632 N N . PHE A 1 92 ? 1.064 -11.190 10.827 1.00 86.94 92 PHE A N 1
ATOM 633 C CA . PHE A 1 92 ? -0.300 -10.924 10.357 1.00 86.94 92 PHE A CA 1
ATOM 634 C C . PHE A 1 92 ? -0.364 -9.597 9.598 1.00 86.94 92 PHE A C 1
ATOM 636 O O . PHE A 1 92 ? 0.096 -8.571 10.091 1.00 86.94 92 PHE A O 1
ATOM 643 N N . ALA A 1 93 ? -0.999 -9.595 8.430 1.00 89.06 93 ALA A N 1
ATOM 644 C CA . ALA A 1 93 ? -1.300 -8.372 7.696 1.00 89.06 93 ALA A CA 1
ATOM 645 C C . ALA A 1 93 ? -2.716 -7.880 8.025 1.00 89.06 93 ALA A C 1
ATOM 647 O O . ALA A 1 93 ? -3.619 -8.679 8.274 1.00 89.06 93 ALA A O 1
ATOM 648 N N . TYR A 1 94 ? -2.912 -6.563 7.995 1.00 91.56 94 TYR A N 1
ATOM 649 C CA . TYR A 1 94 ? -4.200 -5.925 8.257 1.00 91.56 94 TYR A CA 1
ATOM 650 C C . TYR A 1 94 ? -4.575 -4.983 7.122 1.00 91.56 94 TYR A C 1
ATOM 652 O O . TYR A 1 94 ? -3.725 -4.314 6.529 1.00 91.56 94 TYR A O 1
ATOM 660 N N . GLU A 1 95 ? -5.867 -4.927 6.843 1.00 92.62 95 GLU A N 1
ATOM 661 C CA . GLU A 1 95 ? -6.472 -3.998 5.902 1.00 92.62 95 GLU A CA 1
ATOM 662 C C . GLU A 1 95 ? -7.511 -3.138 6.614 1.00 92.62 95 GLU A C 1
ATOM 664 O O . GLU A 1 95 ? -7.978 -3.459 7.712 1.00 92.62 95 GLU A O 1
ATOM 669 N N . ALA A 1 96 ? -7.850 -2.017 5.996 1.00 93.75 96 ALA A N 1
ATOM 670 C CA . ALA A 1 96 ? -8.822 -1.090 6.527 1.00 93.75 96 ALA A CA 1
ATOM 671 C C . ALA A 1 96 ? -9.734 -0.580 5.416 1.00 93.75 96 ALA A C 1
ATOM 673 O O . ALA A 1 96 ? -9.257 -0.222 4.349 1.00 93.75 96 ALA A O 1
ATOM 674 N N . GLU A 1 97 ? -11.029 -0.497 5.672 1.00 95.06 97 GLU A N 1
ATOM 675 C CA . GLU A 1 97 ? -12.003 0.042 4.723 1.00 95.06 97 GLU A CA 1
ATOM 676 C C . GLU A 1 97 ? -12.507 1.401 5.214 1.00 95.06 97 GLU A C 1
ATOM 678 O O . GLU A 1 97 ? -12.880 1.545 6.381 1.00 95.06 97 GLU A O 1
ATOM 683 N N . VAL A 1 98 ? -12.521 2.418 4.353 1.00 94.62 98 VAL A N 1
ATOM 684 C CA . VAL A 1 98 ? -13.053 3.742 4.713 1.00 94.62 98 VAL A CA 1
ATOM 685 C C . VAL A 1 98 ? -14.569 3.662 4.892 1.00 94.62 98 VAL A C 1
ATOM 687 O O . VAL A 1 98 ? -15.297 3.467 3.926 1.00 94.62 98 VAL A O 1
ATOM 690 N N . ILE A 1 99 ? -15.066 3.878 6.110 1.00 95.88 99 ILE A N 1
ATOM 691 C CA . ILE A 1 99 ? -16.510 3.844 6.417 1.00 95.88 99 ILE A CA 1
ATOM 692 C C . ILE A 1 99 ? -17.139 5.239 6.493 1.00 95.88 99 ILE A C 1
ATOM 694 O O . ILE A 1 99 ? -18.325 5.402 6.220 1.00 95.88 99 ILE A O 1
ATOM 698 N N . THR A 1 100 ? -16.355 6.263 6.836 1.00 93.19 100 THR A N 1
ATOM 699 C CA . THR A 1 100 ? -16.779 7.671 6.818 1.00 93.19 100 THR A CA 1
ATOM 700 C C . THR A 1 100 ? -15.637 8.542 6.318 1.00 93.19 100 THR A C 1
ATOM 702 O O . THR A 1 100 ? -14.477 8.176 6.488 1.00 93.19 100 THR A O 1
ATOM 705 N N . THR A 1 101 ? -15.946 9.703 5.734 1.00 90.81 101 THR A N 1
ATOM 706 C CA . THR A 1 101 ? -14.941 10.643 5.196 1.00 90.81 101 THR A CA 1
ATOM 707 C C . THR A 1 101 ? -14.835 11.963 5.971 1.00 90.81 101 THR A C 1
ATOM 709 O O . THR A 1 101 ? -13.880 12.707 5.774 1.00 90.81 101 THR A O 1
ATOM 712 N N . ALA A 1 102 ? -15.761 12.258 6.893 1.00 87.25 102 ALA A N 1
ATOM 713 C CA . ALA A 1 102 ? -15.747 13.487 7.695 1.00 87.25 102 ALA A CA 1
ATOM 714 C C . ALA A 1 102 ? -16.364 13.288 9.103 1.00 87.25 102 ALA A C 1
ATOM 716 O O . ALA A 1 102 ? -17.580 13.409 9.254 1.00 87.25 102 ALA A O 1
ATOM 717 N N . PRO A 1 103 ? -15.562 13.005 10.153 1.00 87.06 103 PRO A N 1
ATOM 718 C CA . PRO A 1 103 ? -14.136 12.663 10.109 1.00 87.06 103 PRO A CA 1
ATOM 719 C C . PRO A 1 103 ? -13.899 11.303 9.439 1.00 87.06 103 PRO A C 1
ATOM 721 O O . PRO A 1 103 ? -14.812 10.475 9.365 1.00 87.06 103 PRO A O 1
ATOM 724 N N . ILE A 1 104 ? -12.675 11.060 8.957 1.00 91.25 104 ILE A N 1
ATOM 725 C CA . ILE A 1 104 ? -12.339 9.771 8.346 1.00 91.25 104 ILE A CA 1
ATOM 726 C C . ILE A 1 104 ? -12.308 8.687 9.427 1.00 91.25 104 ILE A C 1
ATOM 728 O O . ILE A 1 104 ? -11.541 8.772 10.391 1.00 91.25 104 ILE A O 1
ATOM 732 N N . ARG A 1 105 ? -13.140 7.660 9.255 1.00 94.81 105 ARG A N 1
ATOM 733 C CA . ARG A 1 105 ? -13.111 6.440 10.065 1.00 94.81 105 ARG A CA 1
ATOM 734 C C . ARG A 1 105 ? -12.882 5.244 9.171 1.00 94.81 105 ARG A C 1
ATOM 736 O O . ARG A 1 105 ? -13.335 5.206 8.027 1.00 94.81 105 ARG A O 1
ATOM 743 N N . LEU A 1 106 ? -12.198 4.268 9.738 1.00 95.19 106 LEU A N 1
ATOM 744 C CA . LEU A 1 106 ? -11.767 3.060 9.071 1.00 95.19 106 LEU A CA 1
ATOM 745 C C . LEU A 1 106 ? -12.331 1.848 9.806 1.00 95.19 106 LEU A C 1
ATOM 747 O O . LEU A 1 106 ? -12.337 1.827 11.036 1.00 95.19 106 LEU A O 1
ATOM 751 N N . TYR A 1 107 ? -12.777 0.838 9.074 1.00 95.12 107 TYR A N 1
ATOM 752 C CA . TYR A 1 107 ? -13.042 -0.490 9.609 1.00 95.12 107 TYR A CA 1
ATOM 753 C C . TYR A 1 107 ? -11.811 -1.359 9.381 1.00 95.12 107 TYR A C 1
ATOM 755 O O . TYR A 1 107 ? -11.513 -1.722 8.248 1.00 95.12 107 TYR A O 1
ATOM 763 N N . VAL A 1 108 ? -11.071 -1.643 10.448 1.00 93.75 108 VAL A N 1
ATOM 764 C CA . VAL A 1 108 ? -9.844 -2.440 10.423 1.00 93.75 108 VAL A CA 1
ATOM 765 C C . VAL A 1 108 ? -10.194 -3.912 10.579 1.00 93.75 108 VAL A C 1
ATOM 767 O O . VAL A 1 108 ? -10.941 -4.268 11.492 1.00 93.75 108 VAL A O 1
ATOM 770 N N . ARG A 1 109 ? -9.617 -4.762 9.728 1.00 93.69 109 ARG A N 1
ATOM 771 C CA . ARG A 1 109 ? -9.783 -6.219 9.764 1.00 93.69 109 ARG A CA 1
ATOM 772 C C . ARG A 1 109 ? -8.508 -6.945 9.314 1.00 93.69 109 ARG A C 1
ATOM 774 O O . ARG A 1 109 ? -7.644 -6.329 8.681 1.00 93.69 109 ARG A O 1
ATOM 781 N N . PRO A 1 110 ? -8.345 -8.240 9.634 1.00 90.56 110 PRO A N 1
ATOM 782 C CA . PRO A 1 110 ? -7.235 -9.029 9.122 1.00 90.56 110 PRO A CA 1
ATOM 783 C C . PRO A 1 110 ? -7.291 -9.068 7.594 1.00 90.56 110 PRO A C 1
ATOM 785 O O . PRO A 1 110 ? -8.354 -9.253 7.001 1.00 90.56 110 PRO A O 1
ATOM 788 N N . ARG A 1 111 ? -6.140 -8.888 6.950 1.00 86.12 111 ARG A N 1
ATOM 789 C CA . ARG A 1 111 ? -6.038 -8.945 5.494 1.00 86.12 111 ARG A CA 1
ATOM 790 C C . ARG A 1 111 ? -6.152 -10.393 5.051 1.00 86.12 111 ARG A C 1
ATOM 792 O O . ARG A 1 111 ? -5.349 -11.233 5.462 1.00 86.12 111 ARG A O 1
ATOM 799 N N . ASN A 1 112 ? -7.111 -10.677 4.180 1.00 80.31 112 ASN A N 1
ATOM 800 C CA . ASN A 1 112 ? -7.207 -11.995 3.573 1.00 80.31 112 ASN A CA 1
ATOM 801 C C . ASN A 1 112 ? -6.143 -12.100 2.464 1.00 80.31 112 ASN A C 1
ATOM 803 O O . ASN A 1 112 ? -6.142 -11.256 1.562 1.00 80.31 112 ASN A O 1
ATOM 807 N N . PRO A 1 113 ? -5.207 -13.066 2.510 1.00 72.69 113 PRO A N 1
ATOM 808 C CA . PRO A 1 113 ? -4.228 -13.223 1.445 1.00 72.69 113 PRO A CA 1
ATOM 809 C C . PRO A 1 113 ? -4.942 -13.505 0.123 1.00 72.69 113 PRO A C 1
ATOM 811 O O . PRO A 1 113 ? -5.804 -14.379 0.033 1.00 72.69 113 PRO A O 1
ATOM 814 N N . TYR A 1 114 ? -4.564 -12.768 -0.913 1.00 73.25 114 TYR A N 1
ATOM 815 C CA . TYR A 1 114 ? -5.108 -12.932 -2.251 1.00 73.25 114 TYR A CA 1
ATOM 816 C C . TYR A 1 114 ? -3.973 -12.922 -3.278 1.00 73.25 114 TYR A C 1
ATOM 818 O O . TYR A 1 114 ? -2.884 -12.401 -3.029 1.00 73.25 114 TYR A O 1
ATOM 826 N N . LEU A 1 115 ? -4.217 -13.537 -4.436 1.00 73.94 115 LEU A N 1
ATOM 827 C CA . LEU A 1 115 ? -3.267 -13.521 -5.544 1.00 73.94 115 LEU A CA 1
ATOM 828 C C . LEU A 1 115 ? -3.409 -12.210 -6.310 1.00 73.94 115 LEU A C 1
ATOM 830 O O . LEU A 1 115 ? -4.489 -11.901 -6.812 1.00 73.94 115 LEU A O 1
ATOM 834 N N . LEU A 1 116 ? -2.312 -11.462 -6.419 1.00 80.44 116 LEU A N 1
ATOM 835 C CA . LEU A 1 116 ? -2.281 -10.228 -7.190 1.00 80.44 116 LEU A CA 1
ATOM 836 C C . LEU A 1 116 ? -2.627 -10.515 -8.658 1.00 80.44 116 LEU A C 1
ATOM 838 O O . LEU A 1 116 ? -1.993 -11.348 -9.312 1.00 80.44 116 LEU A O 1
ATOM 842 N N . GLY A 1 117 ? -3.652 -9.831 -9.167 1.00 78.88 117 GLY A N 1
ATOM 843 C CA . GLY A 1 117 ? -4.091 -9.959 -10.552 1.00 78.88 117 GLY A CA 1
ATOM 844 C C . GLY A 1 117 ? -3.081 -9.325 -11.503 1.00 78.88 117 GLY A C 1
ATOM 845 O O . GLY A 1 117 ? -3.142 -8.127 -11.750 1.00 78.88 117 GLY A O 1
ATOM 846 N N . LEU A 1 118 ? -2.149 -10.123 -12.025 1.00 82.44 118 LEU A N 1
ATOM 847 C CA . LEU A 1 118 ? -1.195 -9.694 -13.049 1.00 82.44 118 LEU A CA 1
ATOM 848 C C . LEU A 1 118 ? -1.763 -9.956 -14.460 1.00 82.44 118 LEU A C 1
ATOM 850 O O . LEU A 1 118 ? -2.297 -11.046 -14.689 1.00 82.44 118 LEU A O 1
ATOM 854 N N . PRO A 1 119 ? -1.587 -9.036 -15.427 1.00 87.88 119 PRO A N 1
ATOM 855 C CA . PRO A 1 119 ? -0.928 -7.739 -15.287 1.00 87.88 119 PRO A CA 1
ATOM 856 C C . PRO A 1 119 ? -1.841 -6.668 -14.670 1.00 87.88 119 PRO A C 1
ATOM 858 O O . PRO A 1 119 ? -3.056 -6.706 -14.854 1.00 87.88 119 PRO A O 1
ATOM 861 N N . PHE A 1 120 ? -1.252 -5.676 -14.002 1.00 87.69 120 PHE A N 1
ATOM 862 C CA . PHE A 1 120 ? -1.972 -4.475 -13.562 1.00 87.69 120 PHE A CA 1
ATOM 863 C C . PHE A 1 120 ? -1.147 -3.211 -13.807 1.00 87.69 120 PHE A C 1
ATOM 865 O O . PHE A 1 120 ? 0.081 -3.260 -13.893 1.00 87.69 120 PHE A O 1
ATOM 872 N N . THR A 1 121 ? -1.836 -2.077 -13.916 1.00 87.06 121 THR A N 1
ATOM 873 C CA . THR A 1 121 ? -1.208 -0.766 -14.098 1.00 87.06 121 THR A CA 1
ATOM 874 C C . THR A 1 121 ? -0.961 -0.109 -12.747 1.00 87.06 121 THR A C 1
ATOM 876 O O . THR A 1 121 ? -1.868 -0.026 -11.918 1.00 87.06 121 THR A O 1
ATOM 879 N N . ALA A 1 122 ? 0.250 0.401 -12.545 1.00 86.88 122 ALA A N 1
ATOM 880 C CA . ALA A 1 122 ? 0.654 1.128 -11.351 1.00 86.88 122 ALA A CA 1
ATOM 881 C C . ALA A 1 122 ? 1.365 2.434 -11.714 1.00 86.88 122 ALA A C 1
ATOM 883 O O . ALA A 1 122 ? 1.894 2.585 -12.813 1.00 86.88 122 ALA A O 1
ATOM 884 N N . VAL A 1 123 ? 1.400 3.376 -10.774 1.00 86.50 123 VAL A N 1
ATOM 885 C CA . VAL A 1 123 ? 2.184 4.608 -10.916 1.00 86.50 123 VAL A CA 1
ATOM 886 C C . VAL A 1 123 ? 3.592 4.369 -10.376 1.00 86.50 123 VAL A C 1
ATOM 888 O O . VAL A 1 123 ? 3.763 3.889 -9.252 1.00 86.50 123 VAL A O 1
ATOM 891 N N . LEU A 1 124 ? 4.590 4.724 -11.179 1.00 85.38 124 LEU A N 1
ATOM 892 C CA . LEU A 1 124 ? 5.986 4.807 -10.792 1.00 85.38 124 LEU A CA 1
ATOM 893 C C . LEU A 1 124 ? 6.242 6.185 -10.171 1.00 85.38 124 LEU A C 1
ATOM 895 O O . LEU A 1 124 ? 6.053 7.230 -10.789 1.00 85.38 124 LEU A O 1
ATOM 899 N N . SER A 1 125 ? 6.645 6.176 -8.910 1.00 84.75 125 SER A N 1
ATOM 900 C CA . SER A 1 125 ? 6.906 7.364 -8.097 1.00 84.75 125 SER A CA 1
ATOM 901 C C . SER A 1 125 ? 8.394 7.507 -7.790 1.00 84.75 125 SER A C 1
ATOM 903 O O . SER A 1 125 ? 9.163 6.584 -8.041 1.00 84.75 125 SER A O 1
ATOM 905 N N . ASP A 1 126 ? 8.801 8.648 -7.230 1.00 83.69 126 ASP A N 1
ATOM 906 C CA . ASP A 1 126 ? 10.193 8.910 -6.832 1.00 83.69 126 ASP A CA 1
ATOM 907 C C . ASP A 1 126 ? 11.201 8.730 -7.989 1.00 83.69 126 ASP A C 1
ATOM 909 O O . ASP A 1 126 ? 12.349 8.344 -7.781 1.00 83.69 126 ASP A O 1
ATOM 913 N N . VAL A 1 127 ? 10.755 9.017 -9.219 1.00 84.12 127 VAL A N 1
ATOM 914 C CA . VAL A 1 127 ? 11.584 8.955 -10.427 1.00 84.12 127 VAL A CA 1
ATOM 915 C C . VAL A 1 127 ? 12.619 10.089 -10.376 1.00 84.12 127 VAL A C 1
ATOM 917 O O . VAL A 1 127 ? 12.232 11.255 -10.231 1.00 84.12 127 VAL A O 1
ATOM 920 N N . PRO A 1 128 ? 13.930 9.799 -10.472 1.00 82.00 128 PRO A N 1
ATOM 921 C CA . PRO A 1 128 ? 14.955 10.828 -10.385 1.00 82.00 128 PRO A CA 1
ATOM 922 C C . PRO A 1 128 ? 14.864 11.788 -11.576 1.00 82.00 128 PRO A C 1
ATOM 924 O O . PRO A 1 128 ? 14.613 11.374 -12.703 1.00 82.00 128 PRO A O 1
ATOM 927 N N . ALA A 1 129 ? 15.131 13.077 -11.341 1.00 72.25 129 ALA A N 1
ATOM 928 C CA . ALA A 1 129 ? 14.924 14.169 -12.307 1.00 72.25 129 ALA A CA 1
ATOM 929 C C . ALA A 1 129 ? 15.766 14.094 -13.608 1.00 72.25 129 ALA A C 1
ATOM 931 O O . ALA A 1 129 ? 15.681 14.989 -14.444 1.00 72.25 129 ALA A O 1
ATOM 932 N N . GLY A 1 130 ? 16.576 13.047 -13.786 1.00 71.25 130 GLY A N 1
ATOM 933 C CA . GLY A 1 130 ? 17.326 12.754 -15.011 1.00 71.25 130 GLY A CA 1
ATOM 934 C C . GLY A 1 130 ? 17.009 11.392 -15.638 1.00 71.25 130 GLY A C 1
ATOM 935 O O . GLY A 1 130 ? 17.607 11.061 -16.658 1.00 71.25 130 GLY A O 1
ATOM 936 N N . ALA A 1 131 ? 16.104 10.598 -15.057 1.00 74.94 131 ALA A N 1
ATOM 937 C CA . ALA A 1 131 ? 15.665 9.351 -15.668 1.00 74.94 131 ALA A CA 1
ATOM 938 C C . ALA A 1 131 ? 14.768 9.666 -16.870 1.00 74.94 131 ALA A C 1
ATOM 940 O O . ALA A 1 131 ? 13.662 10.184 -16.726 1.00 74.94 131 ALA A O 1
ATOM 941 N N . MET A 1 132 ? 15.262 9.363 -18.069 1.00 75.19 132 MET A N 1
ATOM 942 C CA . MET A 1 132 ? 14.445 9.371 -19.277 1.00 75.19 132 MET A CA 1
ATOM 943 C C . MET A 1 132 ? 13.702 8.043 -19.359 1.00 75.19 132 MET A C 1
ATOM 945 O O . MET A 1 132 ? 14.311 7.015 -19.635 1.00 75.19 132 MET A O 1
ATOM 949 N N . LEU A 1 133 ? 12.399 8.079 -19.091 1.00 81.38 133 LEU A N 1
ATOM 950 C CA . LEU A 1 133 ? 11.507 6.944 -19.299 1.00 81.38 133 LEU A CA 1
ATOM 951 C C . LEU A 1 133 ? 10.958 6.996 -20.723 1.00 81.38 133 LEU A C 1
ATOM 953 O O . LEU A 1 133 ? 10.431 8.025 -21.153 1.00 81.38 133 LEU A O 1
ATOM 957 N N . THR A 1 134 ? 11.032 5.880 -21.432 1.00 84.38 134 THR A N 1
ATOM 958 C CA . THR A 1 134 ? 10.444 5.696 -22.758 1.00 84.38 134 THR A CA 1
ATOM 959 C C . THR A 1 134 ? 9.328 4.667 -22.666 1.00 84.38 134 THR A C 1
ATOM 961 O O . THR A 1 134 ? 9.433 3.683 -21.941 1.00 84.38 134 THR A O 1
ATOM 964 N N . ALA A 1 135 ? 8.233 4.880 -23.399 1.00 86.38 135 ALA A N 1
ATOM 965 C CA . ALA A 1 135 ? 7.176 3.877 -23.491 1.00 86.38 135 ALA A CA 1
ATOM 966 C C . ALA A 1 135 ? 7.747 2.555 -24.031 1.00 86.38 135 ALA A C 1
ATOM 968 O O . ALA A 1 135 ? 8.404 2.542 -25.072 1.00 86.38 135 ALA A O 1
ATOM 969 N N . GLY A 1 136 ? 7.475 1.454 -23.332 1.00 85.81 136 GLY A N 1
ATOM 970 C CA . GLY A 1 136 ? 8.026 0.136 -23.638 1.00 85.81 136 GLY A CA 1
ATOM 971 C C . GLY A 1 136 ? 9.346 -0.197 -22.940 1.00 85.81 136 GLY A C 1
ATOM 972 O O . GLY A 1 136 ? 9.802 -1.325 -23.095 1.00 85.81 136 GLY A O 1
ATOM 973 N N . ASP A 1 137 ? 9.941 0.720 -22.168 1.00 86.81 137 ASP A N 1
ATOM 974 C CA . ASP A 1 137 ? 11.111 0.390 -21.347 1.00 86.81 137 ASP A CA 1
ATOM 975 C C . ASP A 1 137 ? 10.738 -0.659 -20.295 1.00 86.81 137 ASP A C 1
ATOM 977 O O . ASP A 1 137 ? 9.736 -0.512 -19.591 1.00 86.81 137 ASP A O 1
ATOM 981 N N . ASP A 1 138 ? 11.557 -1.704 -20.190 1.00 89.12 138 ASP A N 1
ATOM 982 C CA . ASP A 1 138 ? 11.399 -2.785 -19.222 1.00 89.12 138 ASP A CA 1
ATOM 983 C C . ASP A 1 138 ? 12.363 -2.608 -18.046 1.00 89.12 138 ASP A C 1
ATOM 985 O O . ASP A 1 138 ? 13.571 -2.432 -18.221 1.00 89.12 138 ASP A O 1
ATOM 989 N N . PHE A 1 139 ? 11.820 -2.730 -16.839 1.00 90.44 139 PHE A N 1
ATOM 990 C CA . PHE A 1 139 ? 12.557 -2.701 -15.583 1.00 90.44 139 PHE A CA 1
ATOM 991 C C . PHE A 1 139 ? 12.314 -3.981 -14.796 1.00 90.44 139 PHE A C 1
ATOM 993 O O . PHE A 1 139 ? 11.197 -4.511 -14.778 1.00 90.44 139 PHE A O 1
ATOM 1000 N N . ASP A 1 140 ? 13.340 -4.449 -14.094 1.00 90.88 140 ASP A N 1
ATOM 1001 C CA . ASP A 1 140 ? 13.183 -5.533 -13.132 1.00 90.88 140 ASP A CA 1
ATOM 1002 C C . ASP A 1 140 ? 12.626 -4.982 -11.812 1.00 90.88 140 ASP A C 1
ATOM 1004 O O . ASP A 1 140 ? 12.839 -3.825 -11.443 1.00 90.88 140 ASP A O 1
ATOM 1008 N N . LEU A 1 141 ? 11.884 -5.812 -11.082 1.00 90.69 141 LEU A N 1
ATOM 1009 C CA . LEU A 1 141 ? 11.308 -5.466 -9.787 1.00 90.69 141 LEU A CA 1
ATOM 1010 C C . LEU A 1 141 ? 12.107 -6.081 -8.649 1.00 90.69 141 LEU A C 1
ATOM 1012 O O . LEU A 1 141 ? 12.409 -7.276 -8.637 1.00 90.69 141 LEU A O 1
ATOM 1016 N N . ARG A 1 142 ? 12.395 -5.260 -7.642 1.00 90.00 142 ARG A N 1
ATOM 1017 C CA . ARG A 1 142 ? 13.131 -5.661 -6.445 1.00 90.00 142 ARG A CA 1
ATOM 1018 C C . ARG A 1 142 ? 12.499 -5.056 -5.197 1.00 90.00 142 ARG A C 1
ATOM 1020 O O . ARG A 1 142 ? 11.768 -4.075 -5.272 1.00 90.00 142 ARG A O 1
ATOM 1027 N N . LEU A 1 143 ? 12.792 -5.642 -4.040 1.00 89.00 143 LEU A N 1
ATOM 1028 C CA . LEU A 1 143 ? 12.499 -5.028 -2.748 1.00 89.00 143 LEU A CA 1
ATOM 1029 C C . LEU A 1 143 ? 13.682 -4.172 -2.288 1.00 89.00 143 LEU A C 1
ATOM 1031 O O . LEU A 1 143 ? 14.827 -4.630 -2.327 1.00 89.00 143 LEU A O 1
ATOM 1035 N N . ASP A 1 144 ? 13.408 -2.955 -1.828 1.00 86.00 144 ASP A N 1
ATOM 1036 C CA . ASP A 1 144 ? 14.392 -2.150 -1.109 1.00 86.00 144 ASP A CA 1
ATOM 1037 C C . ASP A 1 144 ? 14.599 -2.659 0.330 1.00 86.00 144 ASP A C 1
ATOM 1039 O O . ASP A 1 144 ? 13.964 -3.612 0.791 1.00 86.00 144 ASP A O 1
ATOM 1043 N N . SER A 1 145 ? 15.512 -2.022 1.066 1.00 79.19 145 SER A N 1
ATOM 1044 C CA . SER A 1 145 ? 15.799 -2.366 2.465 1.00 79.19 145 SER A CA 1
ATOM 1045 C C . SER A 1 145 ? 14.610 -2.155 3.412 1.00 79.19 145 SER A C 1
ATOM 1047 O O . SER A 1 145 ? 14.596 -2.731 4.498 1.00 79.19 145 SER A O 1
ATOM 1049 N N . GLY A 1 146 ? 13.616 -1.358 3.011 1.00 75.94 146 GLY A N 1
ATOM 1050 C CA . GLY A 1 146 ? 12.361 -1.147 3.729 1.00 75.94 146 GLY A CA 1
ATOM 1051 C C . GLY A 1 146 ? 11.249 -2.115 3.320 1.00 75.94 146 GLY A C 1
ATOM 1052 O O . GLY A 1 146 ? 10.140 -2.003 3.834 1.00 75.94 146 GLY A O 1
ATOM 1053 N N . GLY A 1 147 ? 11.518 -3.054 2.406 1.00 80.88 147 GLY A N 1
ATOM 1054 C CA . GLY A 1 147 ? 10.526 -3.995 1.891 1.00 80.88 147 GLY A CA 1
ATOM 1055 C C . GLY A 1 147 ? 9.551 -3.387 0.881 1.00 80.88 147 GLY A C 1
ATOM 1056 O O . GLY A 1 147 ? 8.541 -4.022 0.581 1.00 80.88 147 GLY A O 1
ATOM 1057 N N . LYS A 1 148 ? 9.834 -2.190 0.351 1.00 85.69 148 LYS A N 1
ATOM 1058 C CA . LYS A 1 148 ? 9.030 -1.533 -0.689 1.00 85.69 148 LYS A CA 1
ATOM 1059 C C . LYS A 1 148 ? 9.511 -1.950 -2.071 1.00 85.69 148 LYS A C 1
ATOM 1061 O O . LYS A 1 148 ? 10.682 -2.268 -2.262 1.00 85.69 148 LYS A O 1
ATOM 1066 N N . VAL A 1 149 ? 8.604 -1.945 -3.040 1.00 88.62 149 VAL A N 1
ATOM 1067 C CA . VAL A 1 149 ? 8.898 -2.416 -4.396 1.00 88.62 149 VAL A CA 1
ATOM 1068 C C . VAL A 1 149 ? 9.488 -1.279 -5.222 1.00 88.62 149 VAL A C 1
ATOM 1070 O O . VAL A 1 149 ? 8.889 -0.210 -5.364 1.00 88.62 149 VAL A O 1
ATOM 1073 N N . VAL A 1 150 ? 10.671 -1.525 -5.773 1.00 91.06 150 VAL A N 1
ATOM 1074 C CA . VAL A 1 150 ? 11.422 -0.590 -6.608 1.00 91.06 150 VAL A CA 1
ATOM 1075 C C . VAL A 1 150 ? 11.651 -1.190 -7.989 1.00 91.06 150 VAL A C 1
ATOM 1077 O O . VAL A 1 150 ? 11.904 -2.389 -8.120 1.00 91.06 150 VAL A O 1
ATOM 1080 N N . ALA A 1 151 ? 11.530 -0.349 -9.011 1.00 90.25 151 ALA A N 1
ATOM 1081 C CA . ALA A 1 151 ? 11.909 -0.677 -10.375 1.00 90.25 151 ALA A CA 1
ATOM 1082 C C . ALA A 1 151 ? 13.402 -0.385 -10.547 1.00 90.25 151 ALA A C 1
ATOM 1084 O O . ALA A 1 151 ? 13.855 0.716 -10.219 1.00 90.25 151 ALA A O 1
ATOM 1085 N N . VAL A 1 152 ? 14.150 -1.365 -11.043 1.00 90.31 152 VAL A N 1
ATOM 1086 C CA . VAL A 1 152 ? 15.585 -1.258 -11.308 1.00 90.31 152 VAL A CA 1
ATOM 1087 C C . VAL A 1 152 ? 15.874 -1.440 -12.791 1.00 90.31 152 VAL A C 1
ATOM 1089 O O . VAL A 1 152 ? 15.246 -2.257 -13.467 1.00 90.31 152 VAL A O 1
ATOM 1092 N N . ASP A 1 153 ? 16.820 -0.661 -13.304 1.00 86.75 153 ASP A N 1
ATOM 1093 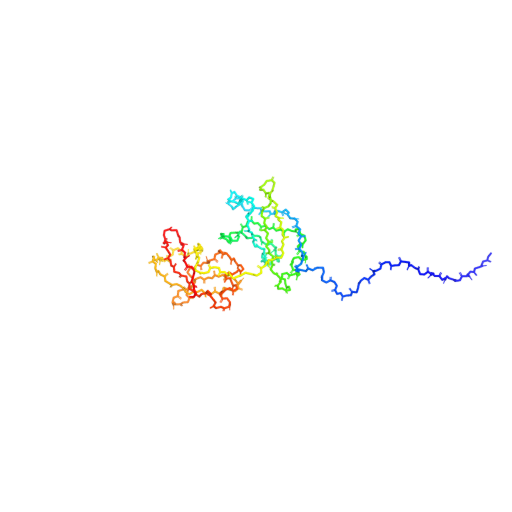C CA . ASP A 1 153 ? 17.305 -0.822 -14.672 1.00 86.75 153 ASP A CA 1
ATOM 1094 C C . ASP A 1 153 ? 18.252 -2.021 -14.820 1.00 86.75 153 ASP A C 1
ATOM 1096 O O . ASP A 1 153 ? 18.635 -2.692 -13.857 1.00 86.75 153 ASP A O 1
ATOM 1100 N N . ILE A 1 154 ? 18.676 -2.262 -16.060 1.00 82.50 154 ILE A N 1
ATOM 1101 C CA . ILE A 1 154 ? 19.641 -3.309 -16.417 1.00 82.50 154 ILE A CA 1
ATOM 1102 C C . ILE A 1 154 ? 21.015 -3.140 -15.746 1.00 82.50 154 ILE A C 1
ATOM 1104 O O . ILE A 1 154 ? 21.807 -4.082 -15.721 1.00 82.50 154 ILE A O 1
ATOM 1108 N N . PHE A 1 155 ? 21.318 -1.950 -15.225 1.00 82.44 155 PHE A N 1
ATOM 1109 C CA . PHE A 1 155 ? 22.548 -1.642 -14.500 1.00 82.44 155 PHE A CA 1
ATOM 1110 C C . PHE A 1 155 ? 22.373 -1.786 -12.980 1.00 82.44 155 PHE A C 1
ATOM 1112 O O . PHE A 1 155 ? 23.343 -1.632 -12.237 1.00 82.44 155 PHE A O 1
ATOM 1119 N N . GLY A 1 156 ? 21.166 -2.119 -12.512 1.00 80.25 156 GLY A N 1
ATOM 1120 C CA . GLY A 1 156 ? 20.821 -2.249 -11.101 1.00 80.25 156 GLY A CA 1
ATOM 1121 C C . GLY A 1 156 ? 20.585 -0.914 -10.392 1.00 80.25 156 GLY A C 1
ATOM 1122 O O . GLY A 1 156 ? 20.593 -0.883 -9.161 1.00 80.25 156 GLY A O 1
ATOM 1123 N N . SER A 1 157 ? 20.399 0.177 -11.137 1.00 84.88 157 SER A N 1
ATOM 1124 C CA . SER A 1 157 ? 20.066 1.493 -10.589 1.00 84.88 157 SER A CA 1
ATOM 1125 C C . SER A 1 157 ? 18.572 1.582 -10.302 1.00 84.88 157 SER A C 1
ATOM 1127 O O . SER A 1 157 ? 17.755 1.171 -11.124 1.00 84.88 157 SER A O 1
ATOM 1129 N N . ASP A 1 158 ? 18.206 2.154 -9.156 1.00 86.81 158 ASP A N 1
ATOM 1130 C CA . ASP A 1 158 ? 16.805 2.377 -8.797 1.00 86.81 158 ASP A CA 1
ATOM 1131 C C . ASP A 1 158 ? 16.218 3.513 -9.665 1.00 86.81 158 ASP A C 1
ATOM 1133 O O . ASP A 1 158 ? 16.658 4.663 -9.597 1.00 86.81 158 ASP A O 1
ATOM 1137 N N . ILE A 1 159 ? 15.215 3.188 -10.485 1.00 86.94 159 ILE A N 1
ATOM 1138 C CA . ILE A 1 159 ? 14.555 4.115 -11.424 1.00 86.94 159 ILE A CA 1
ATOM 1139 C C . ILE A 1 159 ? 13.301 4.743 -10.815 1.00 86.94 159 ILE A C 1
ATOM 1141 O O . ILE A 1 159 ? 12.892 5.837 -11.196 1.00 86.94 159 ILE A O 1
ATOM 1145 N N . GLY A 1 160 ? 1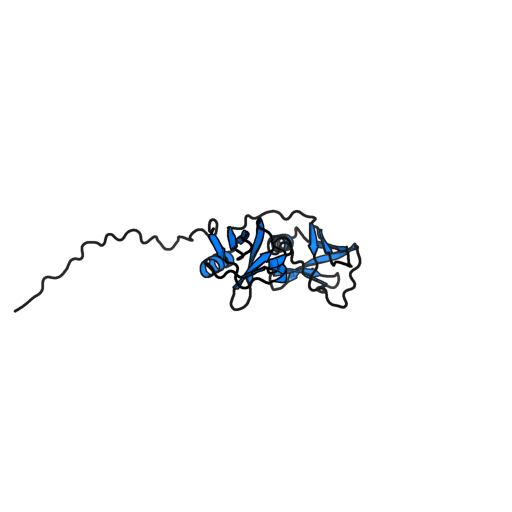2.688 4.068 -9.849 1.00 87.00 160 GLY A N 1
ATOM 1146 C CA . GLY A 1 160 ? 11.536 4.585 -9.128 1.00 87.00 160 GLY A CA 1
ATOM 1147 C C . GLY A 1 160 ? 10.888 3.528 -8.247 1.00 87.00 160 GLY A C 1
ATOM 1148 O O . GLY A 1 160 ? 11.310 2.373 -8.193 1.00 87.00 160 GLY A O 1
ATOM 1149 N N . ARG A 1 161 ? 9.834 3.931 -7.544 1.00 88.81 161 ARG A N 1
ATOM 1150 C CA . ARG A 1 161 ? 9.095 3.102 -6.591 1.00 88.81 161 ARG A CA 1
ATOM 1151 C C . ARG A 1 161 ? 7.675 2.857 -7.060 1.00 88.81 161 ARG A C 1
ATOM 1153 O O . ARG A 1 161 ? 6.974 3.805 -7.421 1.00 88.81 161 ARG A O 1
ATOM 1160 N N . ILE A 1 162 ? 7.228 1.609 -6.973 1.00 88.12 162 ILE A N 1
ATOM 1161 C CA . ILE A 1 162 ? 5.834 1.242 -7.218 1.00 88.12 162 ILE A CA 1
ATOM 1162 C C . ILE A 1 162 ? 5.119 1.223 -5.873 1.00 88.12 162 ILE A C 1
ATOM 1164 O O . ILE A 1 162 ? 5.453 0.430 -4.995 1.00 88.12 162 ILE A O 1
ATOM 1168 N N . ARG A 1 163 ? 4.155 2.132 -5.698 1.00 83.38 163 ARG A N 1
ATOM 1169 C CA . ARG A 1 163 ? 3.435 2.276 -4.423 1.00 83.38 163 ARG A CA 1
ATOM 1170 C C . ARG A 1 163 ? 2.199 1.388 -4.336 1.00 83.38 163 ARG A C 1
ATOM 1172 O O . ARG A 1 163 ? 1.862 0.942 -3.244 1.00 83.38 163 ARG A O 1
ATOM 1179 N N . ALA A 1 164 ? 1.526 1.162 -5.464 1.00 81.75 164 ALA A N 1
ATOM 1180 C CA . ALA A 1 164 ? 0.287 0.397 -5.514 1.00 81.75 164 ALA A CA 1
ATOM 1181 C C . ALA A 1 164 ? 0.476 -1.020 -4.956 1.00 81.75 164 ALA A C 1
ATOM 1183 O O . ALA A 1 164 ? 1.492 -1.664 -5.222 1.00 81.75 164 ALA A O 1
ATOM 1184 N N . GLU A 1 165 ? -0.532 -1.497 -4.224 1.00 83.31 165 GLU A N 1
ATOM 1185 C CA . GLU A 1 165 ? -0.537 -2.817 -3.588 1.00 83.31 165 GLU A CA 1
ATOM 1186 C C . GLU A 1 165 ? 0.691 -3.068 -2.696 1.00 83.31 165 GLU A C 1
ATOM 1188 O O . GLU A 1 165 ? 1.421 -4.042 -2.908 1.00 83.31 165 GLU A O 1
ATOM 1193 N N . PRO A 1 166 ? 0.949 -2.209 -1.691 1.00 79.12 166 PRO A N 1
ATOM 1194 C CA . PRO A 1 166 ? 2.223 -2.196 -0.979 1.00 79.12 166 PRO A CA 1
ATOM 1195 C C . PRO A 1 166 ? 2.541 -3.518 -0.266 1.00 79.12 166 PRO A C 1
ATOM 1197 O O . PRO A 1 166 ? 3.715 -3.864 -0.142 1.00 79.12 166 PRO A O 1
ATOM 1200 N N . VAL A 1 167 ? 1.533 -4.296 0.150 1.00 81.62 167 VAL A N 1
ATOM 1201 C CA . VAL A 1 167 ? 1.740 -5.649 0.690 1.00 81.62 167 VAL A CA 1
ATOM 1202 C C . VAL A 1 167 ? 1.709 -6.716 -0.414 1.00 81.62 167 VAL A C 1
ATOM 1204 O O . VAL A 1 167 ? 2.636 -7.516 -0.516 1.00 81.62 167 VAL A O 1
ATOM 1207 N N . ALA A 1 168 ? 0.673 -6.752 -1.266 1.00 83.06 168 ALA A N 1
ATOM 1208 C CA . ALA A 1 168 ? 0.508 -7.834 -2.256 1.00 83.06 168 ALA A CA 1
ATOM 1209 C C . ALA A 1 168 ? 1.606 -7.842 -3.322 1.00 83.06 168 ALA A C 1
ATOM 1211 O O . ALA A 1 168 ? 2.073 -8.914 -3.704 1.00 83.06 168 ALA A O 1
ATOM 1212 N N . LEU A 1 169 ? 2.032 -6.672 -3.800 1.00 84.75 169 LEU A N 1
ATOM 1213 C CA . LEU A 1 169 ? 3.115 -6.584 -4.768 1.00 84.75 169 LEU A CA 1
ATOM 1214 C C . LEU A 1 169 ? 4.445 -6.985 -4.133 1.00 84.75 169 LEU A C 1
ATOM 1216 O O . LEU A 1 169 ? 5.208 -7.726 -4.749 1.00 84.75 169 LEU A O 1
ATOM 1220 N N . ALA A 1 170 ? 4.707 -6.566 -2.893 1.00 84.94 170 ALA A N 1
ATOM 1221 C CA . ALA A 1 170 ? 5.922 -6.960 -2.191 1.00 84.94 170 ALA A CA 1
ATOM 1222 C C . ALA A 1 170 ? 5.996 -8.482 -1.993 1.00 84.94 170 ALA A C 1
ATOM 1224 O O . ALA A 1 170 ? 7.046 -9.089 -2.218 1.00 84.94 170 ALA A O 1
ATOM 1225 N N . ASP A 1 171 ? 4.874 -9.114 -1.646 1.00 84.81 171 ASP A N 1
ATOM 1226 C CA . ASP A 1 171 ? 4.763 -10.570 -1.557 1.00 84.81 171 ASP A CA 1
ATOM 1227 C C . ASP A 1 171 ? 4.926 -11.242 -2.927 1.00 84.81 171 ASP A C 1
ATOM 1229 O O . ASP A 1 171 ? 5.640 -12.240 -3.038 1.00 84.81 171 ASP A O 1
ATOM 1233 N N . ALA A 1 172 ? 4.337 -10.679 -3.987 1.00 84.50 172 ALA A N 1
ATOM 1234 C CA . ALA A 1 172 ? 4.446 -11.204 -5.346 1.00 84.50 172 ALA A CA 1
ATOM 1235 C C . ALA A 1 172 ? 5.879 -11.132 -5.897 1.00 84.50 172 ALA A C 1
ATOM 1237 O O . ALA A 1 172 ? 6.311 -12.072 -6.574 1.00 84.50 172 ALA A O 1
ATOM 1238 N N . VAL A 1 173 ? 6.621 -10.063 -5.587 1.00 86.69 173 VAL A N 1
ATOM 1239 C CA . VAL A 1 173 ? 8.046 -9.904 -5.922 1.00 86.69 173 VAL A CA 1
ATOM 1240 C C . VAL A 1 173 ? 8.894 -10.869 -5.097 1.00 86.69 173 VAL A C 1
ATOM 1242 O O . VAL A 1 173 ? 9.719 -11.590 -5.656 1.00 86.69 173 VAL A O 1
ATOM 1245 N N . ARG A 1 174 ? 8.644 -10.980 -3.784 1.00 85.50 174 ARG A N 1
ATOM 1246 C CA . ARG A 1 174 ? 9.348 -11.933 -2.904 1.00 85.50 174 ARG A CA 1
ATOM 1247 C C . ARG A 1 174 ? 9.136 -13.386 -3.335 1.00 85.50 174 ARG A C 1
ATOM 1249 O O . ARG A 1 174 ? 10.072 -14.178 -3.295 1.00 85.50 174 ARG A O 1
ATOM 1256 N N . GLY A 1 175 ? 7.922 -13.726 -3.765 1.00 83.56 175 GLY A N 1
ATOM 1257 C CA . GLY A 1 175 ? 7.567 -15.035 -4.317 1.00 83.56 175 GLY A CA 1
ATOM 1258 C C . GLY A 1 175 ? 8.017 -15.250 -5.766 1.00 83.56 175 GLY A C 1
ATOM 1259 O O . GLY A 1 175 ? 7.844 -16.343 -6.300 1.00 83.56 175 GLY A O 1
ATOM 1260 N N . GLY A 1 176 ? 8.578 -14.229 -6.423 1.00 83.56 176 GLY A N 1
ATOM 1261 C CA . GLY A 1 176 ? 9.051 -14.295 -7.806 1.00 83.56 176 GLY A CA 1
ATOM 1262 C C . GLY A 1 176 ? 7.941 -14.452 -8.849 1.00 83.56 176 GLY A C 1
ATOM 1263 O O . GLY A 1 176 ? 8.220 -14.930 -9.949 1.00 83.56 176 GLY A O 1
ATOM 1264 N N . THR A 1 177 ? 6.703 -14.095 -8.502 1.00 85.25 177 THR A N 1
ATOM 1265 C CA . THR A 1 177 ? 5.538 -14.092 -9.404 1.00 85.25 177 THR A CA 1
ATOM 1266 C C . THR A 1 177 ? 5.332 -12.771 -10.133 1.00 85.25 177 THR A C 1
ATOM 1268 O O . THR A 1 177 ? 4.714 -12.790 -11.188 1.00 85.25 177 THR A O 1
ATOM 1271 N N . ALA A 1 178 ? 5.828 -11.658 -9.588 1.00 86.44 178 ALA A N 1
ATOM 1272 C CA . ALA A 1 178 ? 5.933 -10.371 -10.269 1.00 86.44 178 ALA A CA 1
ATOM 1273 C C . ALA A 1 178 ? 7.421 -10.032 -10.388 1.00 86.44 178 ALA A C 1
ATOM 1275 O O . ALA A 1 178 ? 8.102 -9.953 -9.364 1.00 86.44 178 ALA A O 1
ATOM 1276 N N . ARG A 1 179 ? 7.940 -9.882 -11.609 1.00 87.50 179 ARG A N 1
ATOM 1277 C CA . ARG A 1 179 ? 9.381 -9.650 -11.831 1.00 87.50 179 ARG A CA 1
ATOM 1278 C C . ARG A 1 179 ? 9.683 -8.435 -12.674 1.00 87.50 179 ARG A C 1
ATOM 1280 O O . ARG A 1 179 ? 10.786 -7.921 -12.560 1.00 87.50 179 ARG A O 1
ATOM 1287 N N . ARG A 1 180 ? 8.743 -7.995 -13.507 1.00 89.75 180 ARG A N 1
ATOM 1288 C CA . ARG A 1 180 ? 8.987 -6.933 -14.480 1.00 89.75 180 ARG A CA 1
ATOM 1289 C C . ARG A 1 180 ? 7.930 -5.853 -14.417 1.00 89.75 180 ARG A C 1
ATOM 1291 O O . ARG A 1 180 ? 6.769 -6.112 -14.096 1.00 89.75 180 ARG A O 1
ATOM 1298 N N . ALA A 1 181 ? 8.339 -4.649 -14.773 1.00 89.50 181 ALA A N 1
ATOM 1299 C CA . ALA A 1 181 ? 7.468 -3.516 -15.004 1.00 89.50 181 ALA A CA 1
ATOM 1300 C C . ALA A 1 181 ? 7.848 -2.852 -16.326 1.00 89.50 181 ALA A C 1
ATOM 1302 O O . ALA A 1 181 ? 9.000 -2.476 -16.516 1.00 89.50 181 ALA A O 1
ATOM 1303 N N . THR A 1 182 ? 6.870 -2.690 -17.211 1.00 89.69 182 THR A N 1
ATOM 1304 C CA . THR A 1 182 ? 7.059 -2.042 -18.513 1.00 89.69 182 THR A CA 1
ATOM 1305 C C . THR A 1 182 ? 6.421 -0.660 -18.491 1.00 89.69 182 THR A C 1
ATOM 1307 O O . THR A 1 182 ? 5.266 -0.535 -18.081 1.00 89.69 182 THR A O 1
ATOM 1310 N N . VAL A 1 183 ? 7.114 0.383 -18.942 1.00 89.06 183 VAL A N 1
ATOM 1311 C CA . VAL A 1 183 ? 6.550 1.742 -19.021 1.00 89.06 183 VAL A CA 1
ATOM 1312 C C . VAL A 1 183 ? 5.402 1.775 -20.022 1.00 89.06 183 VAL A C 1
ATOM 1314 O O . VAL A 1 183 ? 5.572 1.463 -21.199 1.00 89.06 183 VAL A O 1
ATOM 1317 N N . HIS A 1 184 ? 4.229 2.186 -19.554 1.00 88.06 184 HIS A N 1
ATOM 1318 C CA . HIS A 1 184 ? 3.042 2.360 -20.378 1.00 88.06 184 HIS A CA 1
ATOM 1319 C C . HIS A 1 184 ? 2.936 3.785 -20.915 1.00 88.06 184 HIS A C 1
ATOM 1321 O O . HIS A 1 184 ? 2.849 3.983 -22.125 1.00 88.06 184 HIS A O 1
ATOM 1327 N N . ASP A 1 185 ? 2.985 4.765 -20.014 1.00 83.69 185 ASP A N 1
ATOM 1328 C CA . ASP A 1 185 ? 2.964 6.184 -20.347 1.00 83.69 185 ASP A CA 1
ATOM 1329 C C . ASP A 1 185 ? 4.124 6.878 -19.610 1.00 83.69 185 ASP A C 1
ATOM 1331 O O . ASP A 1 185 ? 4.190 6.816 -18.381 1.00 83.69 185 ASP A O 1
ATOM 1335 N N . PRO A 1 186 ? 5.083 7.495 -20.321 1.00 79.62 186 PRO A N 1
ATOM 1336 C CA . PRO A 1 186 ? 6.176 8.232 -19.697 1.00 79.62 186 PRO A CA 1
ATOM 1337 C C . PRO A 1 186 ? 5.780 9.655 -19.265 1.00 79.62 186 PRO A C 1
ATOM 1339 O O . PRO A 1 186 ? 6.460 10.236 -18.421 1.00 79.62 186 PRO A O 1
ATOM 1342 N N . ALA A 1 187 ? 4.702 10.235 -19.811 1.00 76.44 187 ALA A N 1
ATOM 1343 C CA . ALA A 1 187 ? 4.222 11.569 -19.433 1.00 76.44 187 ALA A CA 1
ATOM 1344 C C . ALA A 1 187 ? 3.495 11.546 -18.082 1.00 76.44 187 ALA A C 1
ATOM 1346 O O . ALA A 1 187 ? 3.597 12.485 -17.291 1.00 76.44 187 ALA A O 1
ATOM 1347 N N . VAL A 1 188 ? 2.795 10.446 -17.805 1.00 79.31 188 VAL A N 1
ATOM 1348 C CA . VAL A 1 188 ? 2.287 10.097 -16.478 1.00 79.31 188 VAL A CA 1
ATOM 1349 C C . VAL A 1 188 ? 2.960 8.786 -16.110 1.00 79.31 188 VAL A C 1
ATOM 1351 O O . VAL A 1 188 ? 2.443 7.767 -16.556 1.00 79.31 188 VAL A O 1
ATOM 1354 N N . PRO A 1 189 ? 4.080 8.794 -15.355 1.00 81.88 189 PRO A N 1
ATOM 1355 C CA . PRO A 1 189 ? 5.009 7.669 -15.226 1.00 81.88 189 PRO A CA 1
ATOM 1356 C C . PRO A 1 189 ? 4.291 6.432 -14.686 1.00 81.88 189 PRO A C 1
ATOM 1358 O O . PRO A 1 189 ? 4.234 6.182 -13.486 1.00 81.88 189 PRO A O 1
ATOM 1361 N N . THR A 1 190 ? 3.682 5.673 -15.585 1.00 86.00 190 THR A N 1
ATOM 1362 C CA . THR A 1 190 ? 2.826 4.531 -15.289 1.00 86.00 190 THR A CA 1
ATOM 1363 C C . THR A 1 190 ? 3.458 3.317 -15.911 1.00 86.00 190 THR A C 1
ATOM 1365 O O . THR A 1 190 ? 4.003 3.361 -17.014 1.00 86.00 190 THR A O 1
ATOM 1368 N N . VAL A 1 191 ? 3.393 2.220 -15.178 1.00 87.44 191 VAL A N 1
ATOM 1369 C CA . VAL A 1 191 ? 4.016 0.962 -15.547 1.00 87.44 191 VAL A CA 1
ATOM 1370 C C . VAL A 1 191 ? 2.989 -0.154 -15.492 1.00 87.44 191 VAL A C 1
ATOM 1372 O O . VAL A 1 191 ? 2.093 -0.156 -14.646 1.00 87.44 191 VAL A O 1
ATOM 1375 N N . ILE A 1 192 ? 3.120 -1.114 -16.396 1.00 89.50 192 ILE A N 1
ATOM 1376 C CA . ILE A 1 192 ? 2.376 -2.366 -16.362 1.00 89.50 192 ILE A CA 1
ATOM 1377 C C . ILE A 1 192 ? 3.265 -3.390 -15.674 1.00 89.50 192 ILE A C 1
ATOM 1379 O O . ILE A 1 192 ? 4.317 -3.763 -16.191 1.00 89.50 192 ILE A O 1
ATOM 1383 N N . VAL A 1 193 ? 2.834 -3.843 -14.502 1.00 87.19 193 VAL A N 1
ATOM 1384 C CA . VAL A 1 193 ? 3.530 -4.883 -13.750 1.00 87.19 193 VAL A CA 1
ATOM 1385 C C . VAL A 1 193 ? 3.131 -6.245 -14.297 1.00 87.19 193 VAL A C 1
ATOM 1387 O O . VAL A 1 193 ? 1.945 -6.560 -14.425 1.00 87.19 193 VAL A O 1
ATOM 1390 N N . THR A 1 194 ? 4.131 -7.060 -14.612 1.00 88.19 194 THR A N 1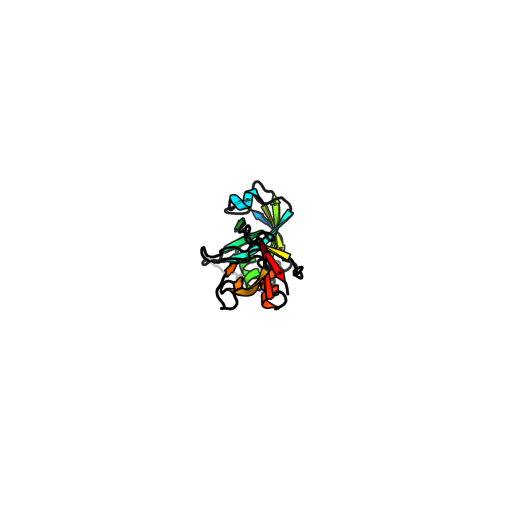
ATOM 1391 C CA . THR A 1 194 ? 3.984 -8.380 -15.225 1.00 88.19 194 THR A CA 1
ATOM 1392 C C . THR A 1 194 ? 4.792 -9.441 -14.470 1.00 88.19 194 THR A C 1
ATOM 1394 O O . THR A 1 194 ? 5.475 -9.158 -13.478 1.00 88.19 194 THR A O 1
ATOM 1397 N N . ARG A 1 195 ? 4.638 -10.697 -14.902 1.00 82.94 195 ARG A N 1
ATOM 1398 C CA . ARG A 1 195 ? 5.334 -11.842 -14.310 1.00 82.94 195 ARG A CA 1
ATOM 1399 C C . ARG A 1 195 ? 6.823 -11.856 -14.604 1.00 82.94 195 ARG A C 1
ATOM 1401 O O . ARG A 1 195 ? 7.213 -11.495 -15.733 1.00 82.94 195 ARG A O 1
#

Radius of gyration: 23.59 Å; chains: 1; bounding box: 39×36×101 Å

Secondary structure (DSSP, 8-state):
-------------------TT----GGG--EEEEPBS--HHHHTT--TT-EEEEEEETTTTEEEEEETTT--EEEE--TTHHHHHHHHHTT--EEEEEEEETTEEEEEEEPPP----SSEEEEEES--TT----TT-EEEEEE-TTS-EEEE-TTS-EEEEE-SSTTHHHHHHHTTS--EEEEEETTTTEEEEE-

Sequence (195 aa):
MGGSGGGEPTSSGGSQFGGPGEVLGCGSLEFQAALMSPIPTVASTVAIGTDCEILLEGTPPQLVVYVRRSGEQLGAITERMMILMRCIGAGFAYEAEVITTAPIRLYVRPRNPYLLGLPFTAVLSDVPAGAMLTAGDDFDLRLDSGGKVVAVDIFGSDIGRIRAEPVALADAVRGGTARRATVHDPAVPTVIVTR

=== Feature glossary ===
Reading guide. The protein is described through the following features:

Foldseek 3Di. A 3Di character summarizes, for each residue, the relative orientation of the Cα frame of its nearest spatial neighbor. Because it encodes fold topology rather than chemistry, 3Di alignments detect remote structural similarity that sequence alignment misses.

Contact-map, Ramachandran, and PAE plots. Plot images: a contact map (which residues are close in 3D, as an N×N binary image), a Ramachandran scatter (backbone torsion angles, revealing secondary-structure composition at a glance), and — for AlphaFold structures — a PAE heatmap (pairwise prediction confidence).

Radius of gyration, Cα contacts, bounding box. Radius of gyration (Rg) is the root-mean-square distance of Cα atoms from their centroid — a single number for overall size and compactness. A globular domain of N residues has Rg ≈ 2.2·N^0.38 Å; an extended or disordered chain has a much larger Rg. The Cα contact count is the number of residue pairs whose Cα atoms are within 8 Å and are more than four positions apart in sequence — a standard proxy for tertiary packing density. The bounding box is the smallest axis-aligned box enclosing all Cα atoms.

Secondary structure (8-state, DSSP). Eight-state secondary structure (DSSP): H is the canonical α-helix, G the tighter 3₁₀-helix, I the wider π-helix; E/B are β-structure, T and S are turns and bends, and '-' is everything else. DSSP derives these from the pattern of main-chain N–H···O=C hydrogen bonds, not from the sequence.

B-factor. B-factor (Debye–Waller factor) reflects atomic displacement in the crystal lattice. It is an experimental observable (units Å²), not a prediction; low values mean the atom is pinned down, high values mean it moves or is heterogeneous across the crystal.

pLDDT. pLDDT is the predicted lDDT-Cα score: AlphaFold's confidence that the local environment of each residue (all inter-atomic distances within 15 Å) is correctly placed. It is a per-residue number between 0 and 100, with higher meaning more reliable.

Nearest PDB structures. Nearest PDB neighbors are the top structural matches found by Foldseek when searching this structure against the entire Protein Data Bank. Each hit reports a TM-score (0 to 1; >0.5 almost always implies the same fold) and an E-value. These are *structural* homologs — they may share no detectable sequence similarity.

Solvent-accessible surface area. Accessible surface area quantifies burial. A residue with SASA near zero is packed into the hydrophobic core; one with SASA >100 Å² sits on the surface. Computed here via the Shrake–Rupley numerical algorithm with a 1.4 Å probe.

Rendered structure images. Structure images are PyMOL renders from six orthogonal camera directions. Cartoon representation draws helices as coils and strands as arrows; sticks shows the backbone as bonds; surface shows the solvent-excluded envelope. Rainbow coloring maps sequence position to hue (blue→red, N→C); chain coloring assigns a distinct color per polypeptide.

Backbone torsions (φ/ψ). φ (phi) and ψ (psi) are the two rotatable backbone dihedrals per residue: φ is the C(i-1)–N–Cα–C torsion, ψ is the N–Cα–C–N(i+1) torsion, both in degrees on (−180°, 180°]. α-helical residues cluster near (−60°, −45°); β-strand residues near (−120°, +130°). A Ramachandran plot is simply a scatter of (φ, ψ) for every residue.

Predicted aligned error. Predicted Aligned Error (PAE) is an AlphaFold confidence matrix: entry (i, j) is the expected error in the position of residue j, in ångströms, when the prediction is superimposed on the true structure at residue i. Low PAE within a block of residues means that block is internally rigid and well-predicted; high PAE between two blocks means their relative placement is uncertain even if each block individually is confident.

mmCIF coordinates. Structure coordinates are given as an mmCIF _atom_site loop: one row per atom with element, residue name, chain id, sequence number, and x/y/z position in Å. Only the four main-chain atoms per residue are included here; side chains are omitted to keep the record compact.

InterPro / GO / CATH / organism. Database cross-references. InterPro integrates a dozen domain/family signature databases into unified entries with residue-range hits. GO terms attach function/process/location labels with evidence codes. CATH codes position the fold in a four-level structural taxonomy. Organism is the NCBI-taxonomy species name.

Secondary structure (3-state, P-SEA). SS3 is a coarse helix/strand/coil call (letters a/b/c) made by the P-SEA algorithm from inter-Cα distances and dihedrals. It is less detailed than DSSP but needs only Cα positions.

Sequence. Sequence gives the chain of amino acids in standard one-letter code (A=alanine, C=cysteine, …, Y=tyrosine), read N→C. It is the only feature that is directly encoded by the gene; all structural features are derived from the folded form of this sequence.